Protein AF-A0A1Q7FQ77-F1 (afdb_monomer_lite)

Sequence (206 aa):
MRSALIAKISGAKEIYGMSDAQRGSRLFYARVAKINRHGHAVNRYLKLAECAGATVGELLRCPLPTGDPLPRFDEYPPFILLNPIARVEGESLSNAVIAEFCYALAPTRLVVVGQSRRKIDTPENCVDLTNRTSLLQLIRLIRIARFVASTVAYYQSTPGLIRVGSVPTIPTPGFGKTVNSAASTDSTPRGCEDAAVALGPKMSQP

Radius of gyration: 23.29 Å; chains: 1; bounding box: 76×49×50 Å

Structure (mmCIF, N/CA/C/O backbone):
data_AF-A0A1Q7FQ77-F1
#
_entry.id   AF-A0A1Q7FQ77-F1
#
loop_
_atom_site.group_PDB
_atom_site.id
_atom_site.type_symbol
_atom_site.label_atom_id
_atom_site.label_alt_id
_atom_site.label_comp_id
_atom_site.label_asym_id
_atom_site.label_entity_id
_atom_site.label_seq_id
_atom_site.pdbx_PDB_ins_code
_atom_site.Cartn_x
_atom_site.Cartn_y
_atom_site.Cartn_z
_atom_site.occupancy
_atom_site.B_iso_or_equiv
_atom_site.auth_seq_id
_atom_site.auth_comp_id
_atom_site.auth_asym_id
_atom_site.auth_atom_id
_atom_site.pdbx_PDB_model_num
ATOM 1 N N . MET A 1 1 ? -7.785 14.100 20.561 1.00 61.59 1 MET A N 1
ATOM 2 C CA . MET A 1 1 ? -9.013 14.796 21.011 1.00 61.59 1 MET A CA 1
ATOM 3 C C . MET A 1 1 ? -10.102 14.877 19.941 1.00 61.59 1 MET A C 1
ATOM 5 O O . MET A 1 1 ? -11.215 14.496 20.254 1.00 61.59 1 MET A O 1
ATOM 9 N N . ARG A 1 2 ? -9.811 15.303 18.698 1.00 77.75 2 ARG A N 1
ATOM 10 C CA . ARG A 1 2 ? -10.831 15.468 17.633 1.00 77.75 2 ARG A CA 1
ATOM 11 C C . ARG A 1 2 ? -11.718 14.232 17.410 1.00 77.75 2 ARG A C 1
ATOM 13 O O . ARG A 1 2 ? -12.931 14.354 17.450 1.00 77.75 2 ARG A O 1
ATOM 20 N N . SER A 1 3 ? -11.127 13.047 17.269 1.00 76.88 3 SER A N 1
ATOM 21 C CA . SER A 1 3 ? -11.881 11.795 17.089 1.00 76.88 3 SER A CA 1
ATOM 22 C C . SER A 1 3 ? -12.773 11.441 18.286 1.00 76.88 3 SER A C 1
ATOM 24 O O . SER A 1 3 ? -13.923 11.063 18.105 1.00 76.88 3 SER A O 1
ATOM 26 N N . ALA A 1 4 ? -12.273 11.615 19.513 1.00 75.81 4 ALA A N 1
ATOM 27 C CA . ALA A 1 4 ? -13.040 11.353 20.732 1.00 75.81 4 ALA A CA 1
ATOM 28 C C . ALA A 1 4 ? -14.192 12.355 20.935 1.00 75.81 4 ALA A C 1
ATOM 30 O O . ALA A 1 4 ? -15.250 11.987 21.432 1.00 75.81 4 ALA A O 1
ATOM 31 N N . LEU A 1 5 ? -14.004 13.610 20.512 1.00 80.62 5 LEU A N 1
ATOM 32 C CA . LEU A 1 5 ? -15.054 14.625 20.532 1.00 80.62 5 LEU A CA 1
ATOM 33 C C . LEU A 1 5 ? -16.163 14.304 19.522 1.00 80.62 5 LEU A C 1
ATOM 35 O O . LEU A 1 5 ? -17.331 14.394 19.876 1.00 80.62 5 LEU A O 1
ATOM 39 N N . ILE A 1 6 ? -15.808 13.878 18.305 1.00 85.00 6 ILE A N 1
ATOM 40 C CA . ILE A 1 6 ? -16.785 13.436 17.296 1.00 85.00 6 ILE A CA 1
ATOM 41 C C . ILE A 1 6 ? -17.612 12.264 17.834 1.00 85.00 6 ILE A C 1
ATOM 43 O O . ILE A 1 6 ? -18.832 12.304 17.746 1.00 85.00 6 ILE A O 1
ATOM 47 N N . ALA A 1 7 ? -16.970 11.273 18.462 1.00 82.81 7 ALA A N 1
ATOM 48 C CA . ALA A 1 7 ? -17.671 10.143 19.079 1.00 82.81 7 ALA A CA 1
ATOM 49 C C . ALA A 1 7 ? -18.612 10.567 20.225 1.00 82.81 7 ALA A C 1
ATOM 51 O O . ALA A 1 7 ? -19.669 9.976 20.421 1.00 82.81 7 ALA A O 1
ATOM 52 N N . LYS A 1 8 ? -18.251 11.612 20.981 1.00 82.44 8 LYS A N 1
ATOM 53 C CA . LYS A 1 8 ? -19.123 12.174 22.021 1.00 82.44 8 LYS A CA 1
ATOM 54 C C . LYS A 1 8 ? -20.311 12.931 21.427 1.00 82.44 8 LYS A C 1
ATOM 56 O O . LYS A 1 8 ? -21.425 12.789 21.917 1.00 82.44 8 LYS A O 1
ATOM 61 N N . ILE A 1 9 ? -20.081 13.714 20.374 1.00 88.06 9 ILE A N 1
ATOM 62 C CA . ILE A 1 9 ? -21.133 14.469 19.678 1.00 88.06 9 ILE A CA 1
ATOM 63 C C . ILE A 1 9 ? -22.081 13.526 18.927 1.00 88.06 9 ILE A C 1
ATOM 65 O O . ILE A 1 9 ? -23.267 13.816 18.833 1.00 88.06 9 ILE A O 1
ATOM 69 N N . SER A 1 10 ? -21.605 12.369 18.456 1.00 86.06 10 SER A N 1
ATOM 70 C CA . SER A 1 10 ? -22.447 11.380 17.774 1.00 86.06 10 SER A CA 1
ATOM 71 C C . SER A 1 10 ? -23.446 10.662 18.692 1.00 86.06 10 SER A C 1
ATOM 73 O O . SER A 1 10 ? -24.155 9.780 18.221 1.00 86.06 10 SER A O 1
ATOM 75 N N . GLY A 1 11 ? -23.484 10.974 19.994 1.00 82.56 11 GLY A N 1
ATOM 76 C CA . GLY A 1 11 ? -24.421 10.366 20.943 1.00 82.56 11 GLY A CA 1
ATOM 77 C C . GLY A 1 11 ? -24.145 8.888 21.237 1.00 82.56 11 GLY A C 1
ATOM 78 O O . GLY A 1 11 ? -25.048 8.167 21.656 1.00 82.56 11 GLY A O 1
ATOM 79 N N . ALA A 1 12 ? -22.916 8.411 21.007 1.00 85.69 12 ALA A N 1
ATOM 80 C CA . ALA A 1 12 ? -22.564 7.022 21.279 1.00 85.69 12 ALA A CA 1
ATOM 81 C C . ALA A 1 12 ? -22.715 6.713 22.780 1.00 85.69 12 ALA A C 1
ATOM 83 O O . ALA A 1 12 ? -22.127 7.392 23.622 1.00 85.69 12 ALA A O 1
ATOM 84 N N . LYS A 1 13 ? -23.483 5.664 23.108 1.00 83.69 13 LYS A N 1
ATOM 85 C CA . LYS A 1 13 ? -23.756 5.250 24.496 1.00 83.69 13 LYS A CA 1
ATOM 86 C C . LYS A 1 13 ? -22.483 4.848 25.245 1.00 83.69 13 LYS A C 1
ATOM 88 O O . LYS A 1 13 ? -22.341 5.145 26.426 1.00 83.69 13 LYS A O 1
ATOM 93 N N . GLU A 1 14 ? -21.557 4.192 24.550 1.00 86.56 14 GLU A N 1
ATOM 94 C CA . GLU A 1 14 ? -20.264 3.789 25.092 1.00 86.56 14 GLU A CA 1
ATOM 95 C C . GLU A 1 14 ? -19.152 4.125 24.101 1.00 86.56 14 GLU A C 1
ATOM 97 O O . GLU A 1 14 ? -19.235 3.811 22.914 1.00 86.56 14 GLU A O 1
ATOM 102 N N . ILE A 1 15 ? -18.089 4.756 24.600 1.00 87.19 15 ILE A N 1
ATOM 103 C CA . ILE A 1 15 ? -16.908 5.097 23.807 1.00 87.19 15 ILE A CA 1
ATOM 104 C C . ILE A 1 15 ? -15.724 4.322 24.372 1.00 87.19 15 ILE A C 1
ATOM 106 O O . ILE A 1 15 ? -15.360 4.480 25.538 1.00 87.19 15 ILE A O 1
ATOM 110 N N . TYR A 1 16 ? -15.114 3.501 23.527 1.00 87.25 16 TYR A N 1
ATOM 111 C CA . TYR A 1 16 ? -13.955 2.689 23.867 1.00 87.25 16 TYR A CA 1
ATOM 112 C C . TYR A 1 16 ? -12.682 3.370 23.374 1.00 87.25 16 TYR A C 1
ATOM 114 O O . TYR A 1 16 ? -12.630 3.902 22.263 1.00 87.25 16 TYR A O 1
ATOM 122 N N . GLY A 1 17 ? -11.633 3.341 24.189 1.00 86.19 17 GLY A N 1
ATOM 123 C CA . GLY A 1 17 ? -10.338 3.889 23.808 1.00 86.19 17 GLY A CA 1
ATOM 124 C C . GLY A 1 17 ? -9.169 3.126 24.405 1.00 86.19 17 GLY A C 1
ATOM 125 O O . GLY A 1 17 ? -9.324 2.279 25.279 1.00 86.19 17 GLY A O 1
ATOM 126 N N . MET A 1 18 ? -7.969 3.421 23.917 1.00 87.50 18 MET A N 1
ATOM 127 C CA . MET A 1 18 ? -6.743 2.774 24.379 1.00 87.50 18 MET A CA 1
ATOM 128 C C . MET A 1 18 ? -6.071 3.569 25.501 1.00 87.50 18 MET A C 1
ATOM 130 O O . MET A 1 18 ? -6.171 4.796 25.577 1.00 87.50 18 MET A O 1
ATOM 134 N N . SER A 1 19 ? -5.329 2.881 26.368 1.00 82.12 19 SER A N 1
ATOM 135 C CA . SER A 1 19 ? -4.625 3.513 27.481 1.00 82.12 19 SER A CA 1
ATOM 136 C C . SER A 1 19 ? -3.470 4.417 27.040 1.00 82.12 19 SER A C 1
ATOM 138 O O . SER A 1 19 ? -3.056 5.267 27.818 1.00 82.12 19 SER A O 1
ATOM 140 N N . ASP A 1 20 ? -2.927 4.308 25.833 1.00 79.56 20 ASP A N 1
ATOM 141 C CA . ASP A 1 20 ? -1.888 5.233 25.356 1.00 79.56 20 ASP A CA 1
ATOM 142 C C . ASP A 1 20 ? -2.438 6.526 24.738 1.00 79.56 20 ASP A C 1
ATOM 144 O O . ASP A 1 20 ? -1.653 7.366 24.296 1.00 79.56 20 ASP A O 1
ATOM 148 N N . ALA A 1 21 ? -3.763 6.707 24.741 1.00 74.62 21 ALA A N 1
ATOM 149 C CA . ALA A 1 21 ? -4.396 7.838 24.094 1.00 74.62 21 ALA A CA 1
ATOM 150 C C . ALA A 1 21 ? -3.874 9.174 24.651 1.00 74.62 21 ALA A C 1
ATOM 152 O O . ALA A 1 21 ? -3.951 9.464 25.849 1.00 74.62 21 ALA A O 1
ATOM 153 N N . GLN A 1 22 ? -3.316 9.979 23.749 1.00 66.25 22 GLN A N 1
ATOM 154 C CA . GLN A 1 22 ? -2.662 11.243 24.064 1.00 66.25 22 GLN A CA 1
ATOM 155 C C . GLN A 1 22 ? -3.661 12.412 24.106 1.00 66.25 22 GLN A C 1
ATOM 157 O O . GLN A 1 22 ? -4.747 12.361 23.523 1.00 66.25 22 GLN A O 1
ATOM 162 N N . ARG A 1 23 ? -3.249 13.521 24.738 1.00 63.22 23 ARG A N 1
ATOM 163 C CA . ARG A 1 23 ? -3.982 14.804 24.760 1.00 63.22 23 ARG A CA 1
ATOM 164 C C . ARG A 1 23 ? -5.407 14.698 25.328 1.00 63.22 23 ARG A C 1
ATOM 166 O O . ARG A 1 23 ? -6.373 15.051 24.652 1.00 63.22 23 ARG A O 1
ATOM 173 N N . GLY A 1 24 ? -5.533 14.170 26.548 1.00 64.69 24 GLY A N 1
ATOM 174 C CA . GLY A 1 24 ? -6.765 14.235 27.350 1.00 64.69 24 GLY A CA 1
ATOM 175 C C . GLY A 1 24 ? -7.967 13.444 26.822 1.00 64.69 24 GLY A C 1
ATOM 176 O O . GLY A 1 24 ? -9.024 13.469 27.442 1.00 64.69 24 GLY A O 1
ATOM 177 N N . SER A 1 25 ? -7.838 12.701 25.715 1.00 72.31 25 SER A N 1
ATOM 178 C CA . SER A 1 25 ? -8.978 11.997 25.109 1.00 72.31 25 SER A CA 1
ATOM 179 C C . SER A 1 25 ? -9.535 10.860 25.963 1.00 72.31 25 SER A C 1
ATOM 181 O O . SER A 1 25 ? -10.669 10.449 25.748 1.00 72.31 25 SER A O 1
ATOM 183 N N . ARG A 1 26 ? -8.767 10.411 26.963 1.00 72.12 26 ARG A N 1
ATOM 184 C CA . ARG A 1 26 ? -9.203 9.469 27.999 1.00 72.12 26 ARG A CA 1
ATOM 185 C C . ARG A 1 26 ? -10.450 9.936 28.755 1.00 72.12 26 ARG A C 1
ATOM 187 O O . ARG A 1 26 ? -11.245 9.093 29.138 1.00 72.12 26 ARG A O 1
ATOM 194 N N . LEU A 1 27 ? -10.645 11.248 28.918 1.00 72.62 27 LEU A N 1
ATOM 195 C CA . LEU A 1 27 ? -11.803 11.816 29.626 1.00 72.62 27 LEU A CA 1
ATOM 196 C C . LEU A 1 27 ? -13.134 11.605 28.887 1.00 72.62 27 LEU A C 1
ATOM 198 O O . LEU A 1 27 ? -14.197 11.812 29.462 1.00 72.62 27 LEU A O 1
ATOM 202 N N . PHE A 1 28 ? -13.087 11.215 27.612 1.00 78.31 28 PHE A N 1
ATOM 203 C CA . PHE A 1 28 ? -14.274 10.951 26.802 1.00 78.31 28 PHE A CA 1
ATOM 204 C C . PHE A 1 28 ? -14.586 9.457 26.667 1.00 78.31 28 PHE A C 1
ATOM 206 O O . PHE A 1 28 ? -15.570 9.114 26.021 1.00 78.31 28 PHE A O 1
ATOM 213 N N . TYR A 1 29 ? -13.756 8.568 27.219 1.00 81.81 29 TYR A N 1
ATOM 214 C CA . TYR A 1 29 ? -13.938 7.125 27.081 1.00 81.81 29 TYR A CA 1
ATOM 215 C C . TYR A 1 29 ? -14.713 6.562 28.270 1.00 81.81 29 TYR A C 1
ATOM 217 O O . TYR A 1 29 ? -14.357 6.806 29.418 1.00 81.81 29 TYR A O 1
ATOM 225 N N . ALA A 1 30 ? -15.740 5.766 27.982 1.00 82.81 30 ALA A N 1
ATOM 226 C CA . ALA A 1 30 ? -16.468 4.991 28.980 1.00 82.81 30 ALA A CA 1
ATOM 227 C C . ALA A 1 30 ? -15.639 3.787 29.455 1.00 82.81 30 ALA A C 1
ATOM 229 O O . ALA A 1 30 ? -15.643 3.446 30.636 1.00 82.81 30 ALA A O 1
ATOM 230 N N . ARG A 1 31 ? -14.889 3.159 28.539 1.00 85.00 31 ARG A N 1
ATOM 231 C CA . ARG A 1 31 ? -13.981 2.045 28.839 1.00 85.00 31 ARG A CA 1
ATOM 232 C C . ARG A 1 31 ? -12.627 2.243 28.177 1.00 85.00 31 ARG A C 1
ATOM 234 O O . ARG A 1 31 ? -12.521 2.750 27.059 1.00 85.00 31 ARG A O 1
ATOM 241 N N . VAL A 1 32 ? -11.580 1.826 28.885 1.00 87.00 32 VAL A N 1
ATOM 242 C CA . VAL A 1 32 ? -10.191 1.992 28.451 1.00 87.00 32 VAL A CA 1
ATOM 243 C C . VAL A 1 32 ? -9.493 0.638 28.408 1.00 87.00 32 VAL A C 1
ATOM 245 O O . VAL A 1 32 ? -9.278 0.011 29.444 1.00 87.00 32 VAL A O 1
ATOM 248 N N . ALA A 1 33 ? -9.081 0.218 27.215 1.00 87.44 33 ALA A N 1
ATOM 249 C CA . ALA A 1 33 ? -8.267 -0.973 27.027 1.00 87.44 33 ALA A CA 1
ATOM 250 C C . ALA A 1 33 ? -6.822 -0.704 27.468 1.00 87.44 33 ALA A C 1
ATOM 252 O O . ALA A 1 33 ? -6.174 0.231 26.983 1.00 87.44 33 ALA A O 1
ATOM 253 N N . LYS A 1 34 ? -6.299 -1.532 28.379 1.00 86.56 34 LYS A N 1
ATOM 254 C CA . LYS A 1 34 ? -4.886 -1.490 28.774 1.00 86.56 34 LYS A CA 1
ATOM 255 C C . LYS A 1 34 ? -4.036 -2.099 27.662 1.00 86.56 34 LYS A C 1
ATOM 257 O O . LYS A 1 34 ? -4.178 -3.274 27.344 1.00 86.56 34 LYS A O 1
ATOM 262 N N . ILE A 1 35 ? -3.144 -1.298 27.091 1.00 86.50 35 ILE A N 1
ATOM 263 C CA . ILE A 1 35 ? -2.268 -1.711 25.991 1.00 86.50 35 ILE A CA 1
ATOM 264 C C . ILE A 1 35 ? -0.791 -1.525 26.341 1.00 86.50 35 ILE A C 1
ATOM 266 O O . ILE A 1 35 ? -0.406 -0.574 27.025 1.00 86.50 35 ILE A O 1
ATOM 270 N N . ASN A 1 36 ? 0.049 -2.419 25.818 1.00 83.62 36 ASN A N 1
ATOM 271 C CA . ASN A 1 36 ? 1.498 -2.256 25.838 1.00 83.62 36 ASN A CA 1
ATOM 272 C C . ASN A 1 36 ? 1.917 -1.317 24.695 1.00 83.62 36 ASN A C 1
ATOM 274 O O . ASN A 1 36 ? 1.714 -1.644 23.526 1.00 83.62 36 ASN A O 1
ATOM 278 N N . ARG A 1 37 ? 2.514 -0.164 25.023 1.00 78.12 37 ARG A N 1
ATOM 279 C CA . ARG A 1 37 ? 2.965 0.840 24.039 1.00 78.12 37 ARG A CA 1
ATOM 280 C C . ARG A 1 37 ? 4.042 0.319 23.086 1.00 78.12 37 ARG A C 1
ATOM 282 O O . ARG A 1 37 ? 4.094 0.776 21.952 1.00 78.12 37 ARG A O 1
ATOM 289 N N . HIS A 1 38 ? 4.851 -0.637 23.535 1.00 82.25 38 HIS A N 1
ATOM 290 C CA . HIS A 1 38 ? 5.912 -1.262 22.741 1.00 82.25 38 HIS A CA 1
ATOM 291 C C . HIS A 1 38 ? 5.430 -2.523 22.006 1.00 82.25 38 HIS A C 1
ATOM 293 O O . HIS A 1 38 ? 6.210 -3.190 21.337 1.00 82.25 38 HIS A O 1
ATOM 299 N N . GLY A 1 39 ? 4.149 -2.883 22.144 1.00 79.69 39 GLY A N 1
ATOM 300 C CA . GLY A 1 39 ? 3.567 -4.036 21.467 1.00 79.69 39 GLY A CA 1
ATOM 301 C C . GLY A 1 39 ? 3.227 -3.752 20.002 1.00 79.69 39 GLY A C 1
ATOM 302 O O . GLY A 1 39 ? 2.947 -2.615 19.616 1.00 79.69 39 GLY A O 1
ATOM 303 N N . HIS A 1 40 ? 3.179 -4.815 19.195 1.00 82.25 40 HIS A N 1
ATOM 304 C CA . HIS A 1 40 ? 2.766 -4.741 17.794 1.00 82.25 40 HIS A CA 1
ATOM 305 C C . HIS A 1 40 ? 1.396 -4.056 17.651 1.00 82.25 40 HIS A C 1
ATOM 307 O O . HIS A 1 40 ? 0.473 -4.321 18.426 1.00 82.25 40 HIS A O 1
ATOM 313 N N . ALA A 1 41 ? 1.240 -3.189 16.644 1.00 85.44 41 ALA A N 1
ATOM 314 C CA . ALA A 1 41 ? 0.028 -2.387 16.468 1.00 85.44 41 ALA A CA 1
ATOM 315 C C . ALA A 1 41 ? -1.247 -3.244 16.398 1.00 85.44 41 ALA A C 1
ATOM 317 O O . ALA A 1 41 ? -2.226 -2.917 17.063 1.00 85.44 41 ALA A O 1
ATOM 318 N N . VAL A 1 42 ? -1.199 -4.372 15.679 1.00 86.38 42 VAL A N 1
ATOM 319 C CA . VAL A 1 42 ? -2.310 -5.341 15.596 1.00 86.38 42 VAL A CA 1
ATOM 320 C C . VAL A 1 42 ? -2.751 -5.796 16.988 1.00 86.38 42 VAL A C 1
ATOM 322 O O . VAL A 1 42 ? -3.924 -5.672 17.320 1.00 86.38 42 VAL A O 1
ATOM 325 N N . ASN A 1 43 ? -1.820 -6.203 17.853 1.00 86.19 43 ASN A N 1
ATOM 326 C CA . ASN A 1 43 ? -2.145 -6.690 19.197 1.00 86.19 43 ASN A CA 1
ATOM 327 C C . ASN A 1 43 ? -2.806 -5.608 20.064 1.00 86.19 43 ASN A C 1
ATOM 329 O O . ASN A 1 43 ? -3.682 -5.911 20.871 1.00 86.19 43 ASN A O 1
ATOM 333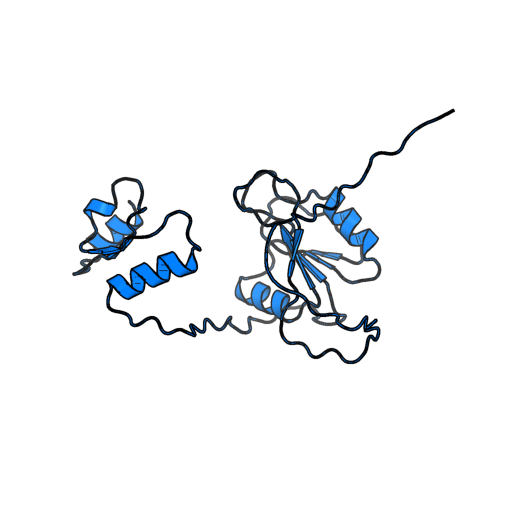 N N . ARG A 1 44 ? -2.432 -4.334 19.882 1.00 87.94 44 ARG A N 1
ATOM 334 C CA . ARG A 1 44 ? -3.073 -3.214 20.591 1.00 87.94 44 ARG A CA 1
ATOM 335 C C . ARG A 1 44 ? -4.533 -3.034 20.169 1.00 87.94 44 ARG A C 1
ATOM 337 O O . ARG A 1 44 ? -5.383 -2.821 21.030 1.00 87.94 44 ARG A O 1
ATOM 344 N N . TYR A 1 45 ? -4.831 -3.168 18.876 1.00 88.00 45 TYR A N 1
ATOM 345 C CA . TYR A 1 45 ? -6.209 -3.125 18.378 1.00 88.00 45 TYR A CA 1
ATOM 346 C C . TYR A 1 45 ? -7.026 -4.345 18.812 1.00 88.00 45 TYR A C 1
ATOM 348 O O . TYR A 1 45 ? -8.190 -4.190 19.170 1.00 88.00 45 TYR A O 1
ATOM 356 N N . LEU A 1 46 ? -6.418 -5.533 18.874 1.00 89.06 46 LEU A N 1
ATOM 357 C CA . LEU A 1 46 ? -7.089 -6.729 19.391 1.00 89.06 46 LEU A CA 1
ATOM 358 C C . LEU A 1 46 ? -7.470 -6.581 20.863 1.00 89.06 46 LEU A C 1
ATOM 360 O O . LEU A 1 46 ? -8.604 -6.866 21.226 1.00 89.06 46 LEU A O 1
ATOM 364 N N . LYS A 1 47 ? -6.588 -6.014 21.693 1.00 88.75 47 LYS A N 1
ATOM 365 C CA . LYS A 1 47 ? -6.906 -5.700 23.097 1.00 88.75 47 LYS A CA 1
ATOM 366 C C . LYS A 1 47 ? -8.058 -4.704 23.243 1.00 88.75 47 LYS A C 1
ATOM 368 O O . LYS A 1 47 ? -8.818 -4.779 24.206 1.00 88.75 47 LYS A O 1
ATOM 373 N N . LEU A 1 48 ? -8.200 -3.770 22.302 1.00 89.12 48 LEU A N 1
ATOM 374 C CA . LEU A 1 48 ? -9.349 -2.866 22.269 1.00 89.12 48 LEU A CA 1
ATOM 375 C C . LEU A 1 48 ? -10.644 -3.612 21.916 1.00 89.12 48 LEU A C 1
ATOM 377 O O . LEU A 1 48 ? -11.664 -3.365 22.555 1.00 89.12 48 LEU A O 1
ATOM 381 N N . ALA A 1 49 ? -10.595 -4.539 20.957 1.00 89.44 49 ALA A N 1
ATOM 382 C CA . ALA A 1 49 ? -11.736 -5.376 20.589 1.00 89.44 49 ALA A CA 1
ATOM 383 C C . ALA A 1 49 ? -12.166 -6.303 21.741 1.00 89.44 49 ALA A C 1
ATOM 385 O O . ALA A 1 49 ? -13.350 -6.361 22.064 1.00 89.44 49 ALA A O 1
ATOM 386 N N . GLU A 1 50 ? -11.215 -6.949 22.425 1.00 89.81 50 GLU A N 1
ATOM 387 C CA . GLU A 1 50 ? -11.478 -7.745 23.636 1.00 89.81 50 GLU A CA 1
ATOM 388 C C . GLU A 1 50 ? -12.150 -6.905 24.730 1.00 89.81 50 GLU A C 1
ATOM 390 O O . GLU A 1 50 ? -13.099 -7.347 25.372 1.00 89.81 50 GLU A O 1
ATOM 395 N N . CYS A 1 51 ? -11.702 -5.658 24.924 1.00 88.00 51 CYS A N 1
ATOM 396 C CA . CYS A 1 51 ? -12.301 -4.742 25.897 1.00 88.00 51 CYS A CA 1
ATOM 397 C C . CYS A 1 51 ? -13.768 -4.412 25.573 1.00 88.00 51 CYS A C 1
ATOM 399 O O . CYS A 1 51 ? -14.561 -4.208 26.495 1.00 88.00 51 CYS A O 1
ATOM 401 N N . ALA A 1 52 ? -14.124 -4.398 24.286 1.00 87.75 52 ALA A N 1
ATOM 402 C CA . ALA A 1 52 ? -15.493 -4.252 23.797 1.00 87.75 52 ALA A CA 1
ATOM 403 C C . ALA A 1 52 ? -16.301 -5.567 23.811 1.00 87.75 52 ALA A C 1
ATOM 405 O O . ALA A 1 52 ? -17.451 -5.576 23.381 1.00 87.75 52 ALA A O 1
ATOM 406 N N . GLY A 1 53 ? -15.728 -6.667 24.316 1.00 89.62 53 GLY A N 1
ATOM 407 C CA . GLY A 1 53 ? -16.393 -7.965 24.452 1.00 89.62 53 GLY A CA 1
ATOM 408 C C . GLY A 1 53 ? -16.207 -8.916 23.266 1.00 89.62 53 GLY A C 1
ATOM 409 O O . GLY A 1 53 ? -16.855 -9.959 23.233 1.00 89.62 53 GLY A O 1
ATOM 410 N N . ALA A 1 54 ? -15.344 -8.593 22.296 1.00 87.31 54 ALA A N 1
ATOM 411 C CA . ALA A 1 54 ? -15.066 -9.495 21.181 1.00 87.31 54 ALA A CA 1
ATOM 412 C C . ALA A 1 54 ? -14.198 -10.686 21.618 1.00 87.31 54 ALA A C 1
ATOM 414 O O . ALA A 1 54 ? -13.223 -10.528 22.355 1.00 87.31 54 ALA A O 1
ATOM 415 N N . THR A 1 55 ? -14.506 -11.875 21.103 1.00 85.44 55 THR A N 1
ATOM 416 C CA . THR A 1 55 ? -13.657 -13.060 21.238 1.00 85.44 55 THR A CA 1
ATOM 417 C C . THR A 1 55 ? -12.593 -13.058 20.144 1.00 85.44 55 THR A C 1
ATOM 419 O O . THR A 1 55 ? -12.883 -13.174 18.954 1.00 85.44 55 THR A O 1
ATOM 422 N N . VAL A 1 56 ? -11.332 -12.903 20.542 1.00 80.75 56 VAL A N 1
ATOM 423 C CA . VAL A 1 56 ? -10.196 -12.958 19.618 1.00 80.75 56 VAL A CA 1
ATOM 424 C C . VAL A 1 56 ? -9.704 -14.401 19.545 1.00 80.75 56 VAL A C 1
ATOM 426 O O . VAL A 1 56 ? -9.129 -14.912 20.500 1.00 80.75 56 VAL A O 1
ATOM 429 N N . GLY A 1 57 ? -9.975 -15.073 18.424 1.00 77.50 57 GLY A N 1
ATOM 430 C CA . GLY A 1 57 ? -9.473 -16.424 18.163 1.00 77.50 57 GLY A CA 1
ATOM 431 C C . GLY A 1 57 ? -7.980 -16.447 17.818 1.00 77.50 57 GLY A C 1
ATOM 432 O O . GLY A 1 57 ? -7.397 -15.424 17.463 1.00 77.50 57 GLY A O 1
ATOM 433 N N . GLU A 1 58 ? -7.372 -17.635 17.865 1.00 73.50 58 GLU A N 1
ATOM 434 C CA . GLU A 1 58 ? -5.940 -17.830 17.575 1.00 73.50 58 GLU A CA 1
ATOM 435 C C . GLU A 1 58 ? -5.569 -17.547 16.108 1.00 73.50 58 GLU A C 1
ATOM 437 O O . GLU A 1 58 ? -4.439 -17.157 15.816 1.00 73.50 58 GLU A O 1
ATOM 442 N N . LEU A 1 59 ? -6.523 -17.689 15.177 1.00 73.81 59 LEU A N 1
ATOM 443 C CA . LEU A 1 59 ? -6.311 -17.470 13.746 1.00 73.81 59 LEU A CA 1
ATOM 444 C C . LEU A 1 59 ? -7.189 -16.334 13.212 1.00 73.81 59 LEU A C 1
ATOM 446 O O . LEU A 1 59 ? -8.247 -16.550 12.618 1.00 73.81 59 LEU A O 1
ATOM 450 N N . LEU A 1 60 ? -6.726 -15.100 13.383 1.00 74.69 60 LEU A N 1
ATOM 451 C CA . LEU A 1 60 ? -7.342 -13.948 12.735 1.00 74.69 60 LEU A CA 1
ATOM 452 C C . LEU A 1 60 ? -6.989 -13.924 11.251 1.00 74.69 60 LEU A C 1
ATOM 454 O O . LEU A 1 60 ? -5.823 -13.817 10.871 1.00 74.69 60 LEU A O 1
ATOM 458 N N . ARG A 1 61 ? -8.014 -13.982 10.400 1.00 78.06 61 ARG A N 1
ATOM 459 C CA . ARG A 1 61 ? -7.858 -13.792 8.959 1.00 78.06 61 ARG A CA 1
ATOM 460 C C . ARG A 1 61 ? -8.283 -12.380 8.585 1.00 78.06 61 ARG A C 1
ATOM 462 O O . ARG A 1 61 ? -9.449 -12.026 8.714 1.00 78.06 61 ARG A O 1
ATOM 469 N N . CYS A 1 62 ? -7.338 -11.610 8.062 1.00 75.50 62 CYS A N 1
ATOM 470 C CA . CYS A 1 62 ? -7.595 -10.324 7.423 1.00 75.50 62 CYS A CA 1
ATOM 471 C C . CYS A 1 62 ? -7.294 -10.473 5.927 1.00 75.50 62 CYS A C 1
ATOM 473 O O . CYS A 1 62 ? -6.165 -10.194 5.514 1.00 75.50 62 CYS A O 1
ATOM 475 N N . PRO A 1 63 ? -8.239 -10.986 5.114 1.00 80.62 63 PRO A N 1
ATOM 476 C CA . PRO A 1 63 ? -8.000 -11.141 3.689 1.00 80.62 63 PRO A CA 1
ATOM 477 C C . PRO A 1 63 ? -7.785 -9.763 3.061 1.00 80.62 63 PRO A C 1
ATOM 479 O O . PRO A 1 63 ? -8.629 -8.874 3.174 1.00 80.62 63 PRO A O 1
ATOM 482 N N . LEU A 1 64 ? -6.644 -9.581 2.398 1.00 79.44 64 LEU A N 1
ATOM 483 C CA . LEU A 1 64 ? -6.438 -8.412 1.554 1.00 79.44 64 LEU A CA 1
ATOM 484 C C . LEU A 1 64 ? -7.339 -8.537 0.318 1.00 79.44 64 LEU A C 1
ATOM 486 O O . LEU A 1 64 ? -7.406 -9.630 -0.260 1.00 79.44 64 LEU A O 1
ATOM 490 N N . PRO A 1 65 ? -8.007 -7.451 -0.112 1.00 88.62 65 PRO A N 1
ATOM 491 C CA . PRO A 1 65 ? -8.811 -7.482 -1.325 1.00 88.62 65 PRO A CA 1
ATOM 492 C C . PRO A 1 65 ? -7.937 -7.838 -2.536 1.00 88.62 65 PRO A C 1
ATOM 494 O O . PRO A 1 65 ? -6.717 -7.664 -2.522 1.00 88.62 65 PRO A O 1
ATOM 497 N N . THR A 1 66 ? -8.556 -8.339 -3.605 1.00 89.00 66 THR A N 1
ATOM 498 C CA . THR A 1 66 ? -7.838 -8.665 -4.849 1.00 89.00 66 THR A CA 1
ATOM 499 C C . THR A 1 66 ? -7.225 -7.415 -5.498 1.00 89.00 66 THR A C 1
ATOM 501 O O . THR A 1 66 ? -6.172 -7.511 -6.127 1.00 89.00 66 THR A O 1
ATOM 504 N N . GLY A 1 67 ? -7.845 -6.247 -5.293 1.00 91.56 67 GLY A N 1
ATOM 505 C CA . GLY A 1 67 ? -7.475 -4.987 -5.934 1.00 91.56 67 GLY A CA 1
ATOM 506 C C . GLY A 1 67 ? -8.076 -4.832 -7.333 1.00 91.56 67 GLY A C 1
ATOM 507 O O . GLY A 1 67 ? -8.609 -5.791 -7.893 1.00 91.56 67 GLY A O 1
ATOM 508 N N . ASP A 1 68 ? -7.965 -3.625 -7.884 1.00 93.06 68 ASP A N 1
ATOM 509 C CA . ASP A 1 68 ? -8.524 -3.261 -9.190 1.00 93.06 68 ASP A CA 1
ATOM 510 C C . ASP A 1 68 ? -7.434 -3.252 -10.269 1.00 93.06 68 ASP A C 1
ATOM 512 O O . ASP A 1 68 ? -6.303 -2.840 -9.986 1.00 93.06 68 ASP A O 1
ATOM 516 N N . PRO A 1 69 ? -7.741 -3.650 -11.516 1.00 90.88 69 PRO A N 1
ATOM 517 C CA . PRO A 1 69 ? -6.801 -3.513 -12.619 1.00 90.88 69 PRO A CA 1
ATOM 518 C C . PRO A 1 69 ? -6.490 -2.035 -12.889 1.00 90.88 69 PRO A C 1
ATOM 520 O O . PRO A 1 69 ? -7.344 -1.152 -12.753 1.00 90.88 69 PRO A O 1
ATOM 523 N N . LEU A 1 70 ? -5.250 -1.761 -13.294 1.00 91.75 70 LEU A N 1
ATOM 524 C CA . LEU A 1 70 ? -4.831 -0.419 -13.673 1.00 91.75 70 LEU A CA 1
ATOM 525 C C . LEU A 1 70 ? -5.100 -0.199 -15.174 1.00 91.75 70 LEU A C 1
ATOM 527 O O . LEU A 1 70 ? -4.573 -0.950 -15.998 1.00 91.75 70 LEU A O 1
ATOM 531 N N . PRO A 1 71 ? -5.894 0.815 -15.570 1.00 86.75 71 PRO A N 1
ATOM 532 C CA . PRO A 1 71 ? -6.155 1.078 -16.979 1.00 86.75 71 PRO A CA 1
ATOM 533 C C . PRO A 1 71 ? -4.858 1.379 -17.737 1.00 86.75 71 PRO A C 1
ATOM 535 O O . PRO A 1 71 ? -4.041 2.171 -17.270 1.00 86.75 71 PRO A O 1
ATOM 538 N N . ARG A 1 72 ? -4.708 0.809 -18.940 1.00 86.06 72 ARG A N 1
ATOM 539 C CA . ARG A 1 72 ? -3.566 1.054 -19.849 1.00 86.06 72 ARG A CA 1
ATOM 540 C C . ARG A 1 72 ? -2.197 0.655 -19.280 1.00 86.06 72 ARG A C 1
ATOM 542 O O . ARG A 1 72 ? -1.176 1.165 -19.733 1.00 86.06 72 ARG A O 1
ATOM 549 N N . PHE A 1 73 ? -2.171 -0.250 -18.310 1.00 90.69 73 PHE A N 1
ATOM 550 C CA . PHE A 1 73 ? -0.949 -0.866 -17.818 1.00 90.69 73 PHE A CA 1
ATOM 551 C C . PHE A 1 73 ? -0.979 -2.354 -18.151 1.00 90.69 73 PHE A C 1
ATOM 553 O O . PHE A 1 73 ? -1.921 -3.049 -17.778 1.00 90.69 73 PHE A O 1
ATOM 560 N N . ASP A 1 74 ? 0.045 -2.830 -18.852 1.00 89.44 74 ASP A N 1
ATOM 561 C CA . ASP A 1 74 ? 0.199 -4.257 -19.114 1.00 89.44 74 ASP A CA 1
ATOM 562 C C . ASP A 1 74 ? 0.812 -4.946 -17.888 1.00 89.44 74 ASP A C 1
ATOM 564 O O . ASP A 1 74 ? 1.857 -4.511 -17.391 1.00 89.44 74 ASP A O 1
ATOM 568 N N . GLU A 1 75 ? 0.155 -5.996 -17.391 1.00 88.00 75 GLU A N 1
ATOM 569 C CA . GLU A 1 75 ? 0.636 -6.822 -16.276 1.00 88.00 75 GLU A CA 1
ATOM 570 C C . GLU A 1 75 ? 1.814 -7.722 -16.706 1.00 88.00 75 GLU A C 1
ATOM 572 O O . GLU A 1 75 ? 2.594 -8.160 -15.858 1.00 88.00 75 GLU A O 1
ATOM 577 N N . TYR A 1 76 ? 1.980 -7.950 -18.015 1.00 87.06 76 TYR A N 1
ATOM 578 C CA . TYR A 1 76 ? 3.114 -8.642 -18.624 1.00 87.06 76 TYR A CA 1
ATOM 579 C C . TYR A 1 76 ? 3.975 -7.645 -19.436 1.00 87.06 76 TYR A C 1
ATOM 581 O O . TYR A 1 76 ? 3.455 -6.642 -19.912 1.00 87.06 76 TYR A O 1
ATOM 589 N N . PRO A 1 77 ? 5.304 -7.823 -19.579 1.00 89.44 77 PRO A N 1
ATOM 590 C CA . PRO A 1 77 ? 6.165 -8.795 -18.904 1.00 89.44 77 PRO A CA 1
ATOM 591 C C . PRO A 1 77 ? 6.212 -8.582 -17.380 1.00 89.44 77 PRO A C 1
ATOM 593 O O . PRO A 1 77 ? 5.890 -7.483 -16.910 1.00 89.44 77 PRO A O 1
ATOM 596 N N . PRO A 1 78 ? 6.624 -9.608 -16.603 1.00 91.94 78 PRO A N 1
ATOM 597 C CA . PRO A 1 78 ? 6.702 -9.518 -15.152 1.00 91.94 78 PRO A CA 1
ATOM 598 C C . PRO A 1 78 ? 7.620 -8.378 -14.719 1.00 91.94 78 PRO A C 1
ATOM 600 O O . PRO A 1 78 ? 8.635 -8.103 -15.359 1.00 91.94 78 PRO A O 1
ATOM 603 N N . PHE A 1 79 ? 7.276 -7.742 -13.606 1.00 94.50 79 PHE A N 1
ATOM 604 C CA . PHE A 1 79 ? 7.962 -6.543 -13.149 1.00 94.50 79 PHE A CA 1
ATOM 605 C C . PHE A 1 79 ? 8.265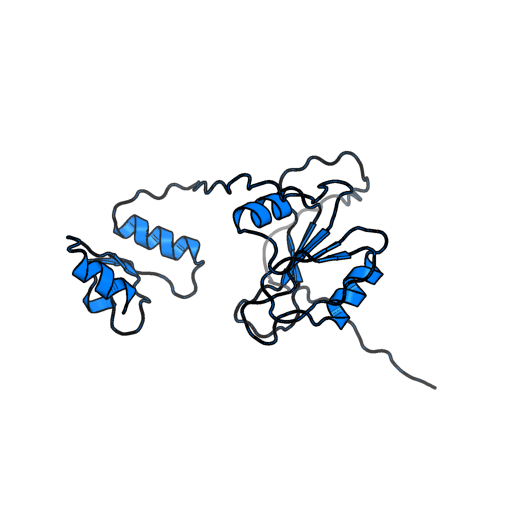 -6.574 -11.652 1.00 94.50 79 PHE A C 1
ATOM 607 O O . PHE A 1 79 ? 7.681 -7.344 -10.878 1.00 94.50 79 PHE A O 1
ATOM 614 N N . ILE A 1 80 ? 9.190 -5.699 -11.264 1.00 94.56 80 ILE A N 1
ATOM 615 C CA . ILE A 1 80 ? 9.533 -5.396 -9.877 1.00 94.56 80 ILE A CA 1
ATOM 616 C C . ILE A 1 80 ? 8.839 -4.091 -9.491 1.00 94.56 80 ILE A C 1
ATOM 618 O O . ILE A 1 80 ? 8.980 -3.081 -10.179 1.00 94.56 80 ILE A O 1
ATOM 622 N N . LEU A 1 81 ? 8.084 -4.108 -8.395 1.00 94.31 81 LEU A N 1
ATOM 623 C CA . LEU A 1 81 ? 7.408 -2.927 -7.868 1.00 94.31 81 LEU A CA 1
ATOM 624 C C . LEU A 1 81 ? 8.314 -2.220 -6.856 1.00 94.31 81 LEU A C 1
ATOM 626 O O . LEU A 1 81 ? 8.739 -2.826 -5.873 1.00 94.31 81 LEU A O 1
ATOM 630 N N . LEU A 1 82 ? 8.572 -0.934 -7.071 1.00 93.38 82 LEU A N 1
ATOM 631 C CA . LEU A 1 82 ? 9.352 -0.084 -6.181 1.00 93.38 82 LEU A CA 1
ATOM 632 C C . LEU A 1 82 ? 8.460 1.013 -5.596 1.00 93.38 82 LEU A C 1
ATOM 634 O O . LEU A 1 82 ? 7.891 1.820 -6.328 1.00 93.38 82 LEU A O 1
ATOM 638 N N . ASN A 1 83 ? 8.382 1.081 -4.269 1.00 92.31 83 ASN A N 1
ATOM 639 C CA . ASN A 1 83 ? 7.867 2.248 -3.559 1.00 92.31 83 ASN A CA 1
ATOM 640 C C . ASN A 1 83 ? 9.038 2.977 -2.873 1.00 92.31 83 ASN A C 1
ATOM 642 O O . ASN A 1 83 ? 9.417 2.602 -1.759 1.00 92.31 83 ASN A O 1
ATOM 646 N N . PRO A 1 84 ? 9.635 3.994 -3.521 1.00 88.88 84 PRO A N 1
ATOM 647 C CA . PRO A 1 84 ? 10.796 4.693 -2.984 1.00 88.88 84 PRO A CA 1
ATOM 648 C C . PRO A 1 84 ? 10.421 5.752 -1.941 1.00 88.88 84 PRO A C 1
ATOM 650 O O . PRO A 1 84 ? 11.309 6.361 -1.344 1.00 88.88 84 PRO A O 1
ATOM 653 N N . ILE A 1 85 ? 9.127 6.017 -1.745 1.00 86.12 85 ILE A N 1
ATOM 654 C CA . ILE A 1 85 ? 8.649 7.161 -0.978 1.00 86.12 85 ILE A CA 1
ATOM 655 C C . ILE A 1 85 ? 8.299 6.729 0.443 1.00 86.12 85 ILE A C 1
ATOM 657 O O . ILE A 1 85 ? 7.387 5.934 0.676 1.00 86.12 85 ILE A O 1
ATOM 661 N N . ALA A 1 86 ? 8.999 7.331 1.397 1.00 83.56 86 ALA A N 1
ATOM 662 C CA . ALA A 1 86 ? 8.715 7.207 2.815 1.00 83.56 86 ALA A CA 1
ATOM 663 C C . ALA A 1 86 ? 7.777 8.325 3.285 1.00 83.56 86 ALA A C 1
ATOM 665 O O . ALA A 1 86 ? 7.740 9.424 2.733 1.00 83.56 86 ALA A O 1
ATOM 666 N N . ARG A 1 87 ? 7.036 8.060 4.367 1.00 78.50 87 ARG A N 1
ATOM 667 C CA . ARG A 1 87 ? 6.205 9.081 5.024 1.00 78.50 87 ARG A CA 1
ATOM 668 C C . ARG A 1 87 ? 7.048 10.154 5.719 1.00 78.50 87 ARG A C 1
ATOM 670 O O . ARG A 1 87 ? 6.591 11.285 5.858 1.00 78.50 87 ARG A O 1
ATOM 677 N N . VAL A 1 88 ? 8.222 9.770 6.215 1.00 76.25 88 VAL A N 1
ATOM 678 C CA . VAL A 1 88 ? 9.142 10.658 6.924 1.00 76.25 88 VAL A CA 1
ATOM 679 C C . VAL A 1 88 ? 10.025 11.362 5.901 1.00 76.25 88 VAL A C 1
ATOM 681 O O . VAL A 1 88 ? 10.574 10.744 4.985 1.00 76.25 88 VAL A O 1
ATOM 684 N N . GLU A 1 89 ? 10.136 12.677 6.049 1.00 72.00 89 GLU A N 1
ATOM 685 C CA . GLU A 1 89 ? 11.031 13.478 5.226 1.00 72.00 89 GLU A CA 1
ATOM 686 C C . GLU A 1 89 ? 12.482 13.026 5.435 1.00 72.00 89 GLU A C 1
ATOM 688 O O . GLU A 1 89 ? 12.920 12.816 6.561 1.00 72.00 89 GLU A O 1
ATOM 693 N N . GLY A 1 90 ? 13.219 12.842 4.339 1.00 75.12 90 GLY A N 1
ATOM 694 C CA . GLY A 1 90 ? 14.604 12.360 4.373 1.00 75.12 90 GLY A CA 1
ATOM 695 C C . GLY A 1 90 ? 14.779 10.837 4.325 1.00 75.12 90 GLY A C 1
ATOM 696 O O . GLY A 1 90 ? 15.889 10.385 4.076 1.00 75.12 90 GLY A O 1
ATOM 697 N N . GLU A 1 91 ? 13.714 10.040 4.466 1.00 79.88 91 GLU A N 1
ATOM 698 C CA . GLU A 1 91 ? 13.785 8.565 4.365 1.00 79.88 91 GLU A CA 1
ATOM 699 C C . GLU A 1 91 ? 13.365 8.021 2.987 1.00 79.88 91 GLU A C 1
ATOM 701 O O . GLU A 1 91 ? 13.365 6.813 2.744 1.00 79.88 91 GLU A O 1
ATOM 706 N N . SER A 1 92 ? 12.980 8.910 2.070 1.00 85.25 92 SER A N 1
ATOM 707 C CA . SER A 1 92 ? 12.685 8.536 0.684 1.00 85.25 92 SER A CA 1
ATOM 708 C C . SER A 1 92 ? 13.978 8.350 -0.110 1.00 85.25 92 SER A C 1
ATOM 710 O O . SER A 1 92 ? 14.937 9.097 0.092 1.00 85.25 92 SER A O 1
ATOM 712 N N . LEU A 1 93 ? 13.993 7.405 -1.052 1.00 86.19 93 LEU A N 1
ATOM 713 C CA . LEU A 1 93 ? 15.135 7.233 -1.953 1.00 86.19 93 LEU A CA 1
ATOM 714 C C . LEU A 1 93 ? 15.291 8.462 -2.858 1.00 86.19 93 LEU A C 1
ATOM 716 O O . LEU A 1 93 ? 14.308 9.052 -3.311 1.00 86.19 93 LEU A O 1
ATOM 720 N N . SER A 1 94 ? 16.538 8.849 -3.125 1.00 86.88 94 SER A N 1
ATOM 721 C CA . SER A 1 94 ? 16.846 9.917 -4.077 1.00 86.88 94 SER A CA 1
ATOM 722 C C . SER A 1 94 ? 16.680 9.432 -5.522 1.00 86.88 94 SER A C 1
ATOM 724 O O . SER A 1 94 ? 16.793 8.237 -5.795 1.00 86.88 94 SER A O 1
ATOM 726 N N . ASN A 1 95 ? 16.478 10.358 -6.468 1.00 88.62 95 ASN A N 1
ATOM 727 C CA . ASN A 1 95 ? 16.394 10.017 -7.896 1.00 88.62 95 ASN A CA 1
ATOM 728 C C . ASN A 1 95 ? 17.653 9.284 -8.388 1.00 88.62 95 ASN A C 1
ATOM 730 O O . ASN A 1 95 ? 17.536 8.363 -9.185 1.00 88.62 95 ASN A O 1
ATOM 734 N N . ALA A 1 96 ? 18.835 9.634 -7.866 1.00 87.94 96 ALA A N 1
ATOM 735 C CA . ALA A 1 96 ? 20.081 8.939 -8.186 1.00 87.94 96 ALA A CA 1
ATOM 736 C C . ALA A 1 96 ? 20.031 7.462 -7.764 1.00 87.94 96 ALA A C 1
ATOM 738 O O . ALA A 1 96 ? 20.333 6.587 -8.563 1.00 87.94 96 ALA A O 1
ATOM 739 N N . VAL A 1 97 ? 19.569 7.167 -6.544 1.00 88.88 97 VAL A N 1
ATOM 740 C CA . VAL A 1 97 ? 19.444 5.781 -6.063 1.00 88.88 97 VAL A CA 1
ATOM 741 C C . VAL A 1 97 ? 18.386 5.011 -6.852 1.00 88.88 97 VAL A C 1
ATOM 743 O O . VAL A 1 97 ? 18.588 3.842 -7.165 1.00 88.88 97 VAL A O 1
ATOM 746 N N . ILE A 1 98 ? 17.270 5.655 -7.201 1.00 89.19 98 ILE A N 1
ATOM 747 C CA . ILE A 1 98 ? 16.238 5.036 -8.043 1.00 89.19 98 ILE A CA 1
ATOM 748 C C . ILE A 1 98 ? 16.811 4.701 -9.427 1.00 89.19 98 ILE A C 1
ATOM 750 O O . ILE A 1 98 ? 16.580 3.599 -9.920 1.00 89.19 98 ILE A O 1
ATOM 754 N N . ALA A 1 99 ? 17.580 5.608 -10.035 1.00 89.88 99 ALA A N 1
ATOM 755 C CA . ALA A 1 99 ? 18.219 5.384 -11.329 1.00 89.88 99 ALA A CA 1
ATOM 756 C C . ALA A 1 99 ? 19.231 4.229 -11.273 1.00 89.88 99 ALA A C 1
ATOM 758 O O . ALA A 1 99 ? 19.134 3.310 -12.082 1.00 89.88 99 ALA A O 1
ATOM 759 N N . GLU A 1 100 ? 20.120 4.209 -10.275 1.00 89.19 100 GLU A N 1
ATOM 760 C CA . GLU A 1 100 ? 21.061 3.101 -10.046 1.00 89.19 100 GLU A CA 1
ATOM 761 C C . GLU A 1 100 ? 20.335 1.763 -9.875 1.00 89.19 100 GLU A C 1
ATOM 763 O O . GLU A 1 100 ? 20.726 0.753 -10.457 1.00 89.19 100 GLU A O 1
ATOM 768 N N . PHE A 1 101 ? 19.224 1.755 -9.135 1.00 89.69 101 PHE A N 1
ATOM 769 C CA . PHE A 1 101 ? 18.406 0.558 -8.960 1.00 89.69 101 PHE A CA 1
ATOM 770 C C . PHE A 1 101 ? 17.793 0.078 -10.286 1.00 89.69 101 PHE A C 1
ATOM 772 O O . PHE A 1 101 ? 17.731 -1.124 -10.542 1.00 89.69 101 PHE A O 1
ATOM 779 N N . CYS A 1 102 ? 17.383 1.003 -11.158 1.00 90.06 102 CYS A N 1
ATOM 780 C CA . CYS A 1 102 ? 16.891 0.663 -12.491 1.00 90.06 102 CYS A CA 1
ATOM 781 C C . CYS A 1 102 ? 18.002 0.121 -13.401 1.00 90.06 102 CYS A C 1
ATOM 783 O O . CYS A 1 102 ? 17.761 -0.854 -14.113 1.00 90.06 102 CYS A O 1
ATOM 785 N N . TYR A 1 103 ? 19.205 0.705 -13.360 1.00 90.44 103 TYR A N 1
ATOM 786 C CA . TYR A 1 103 ? 20.349 0.239 -14.148 1.00 90.44 103 TYR A CA 1
ATOM 787 C C . TYR A 1 103 ? 20.843 -1.136 -13.693 1.00 90.44 103 TYR A C 1
ATOM 789 O O . TYR A 1 103 ? 21.064 -2.010 -14.527 1.00 90.44 103 TYR A O 1
ATOM 797 N N . ALA A 1 104 ? 20.947 -1.366 -12.382 1.00 90.50 104 ALA A N 1
ATOM 798 C CA . ALA A 1 104 ? 21.412 -2.634 -11.819 1.00 90.50 104 ALA A CA 1
ATOM 799 C C . ALA A 1 104 ? 20.493 -3.820 -12.148 1.00 90.50 104 ALA A C 1
ATOM 801 O O . ALA A 1 104 ? 20.937 -4.966 -12.177 1.00 90.50 104 ALA A O 1
ATOM 802 N N . LEU A 1 105 ? 19.207 -3.552 -12.379 1.00 89.31 105 LEU A N 1
ATOM 803 C CA . LEU A 1 105 ? 18.207 -4.570 -12.689 1.00 89.31 105 LEU A CA 1
ATOM 804 C C . LEU A 1 105 ? 17.873 -4.655 -14.178 1.00 89.31 105 LEU A C 1
ATOM 806 O O . LEU A 1 105 ? 17.069 -5.508 -14.556 1.00 89.31 105 LEU A O 1
ATOM 810 N N . ALA A 1 106 ? 18.479 -3.823 -15.027 1.00 87.75 106 ALA A N 1
ATOM 811 C CA . ALA A 1 106 ? 18.289 -3.897 -16.469 1.00 87.75 106 ALA A CA 1
ATOM 812 C C . ALA A 1 106 ? 18.676 -5.299 -16.994 1.00 87.75 106 ALA A C 1
ATOM 814 O O . ALA A 1 106 ? 19.681 -5.863 -16.560 1.00 87.75 106 ALA A O 1
ATOM 815 N N . PRO A 1 107 ? 17.887 -5.901 -17.906 1.00 89.62 107 PRO A N 1
ATOM 816 C CA . PRO A 1 107 ? 16.748 -5.332 -18.638 1.00 89.62 107 PRO A CA 1
ATOM 817 C C . PRO A 1 107 ? 15.378 -5.531 -17.953 1.00 89.62 107 PRO A C 1
ATOM 819 O O . PRO A 1 107 ? 14.340 -5.356 -18.587 1.00 89.62 107 PRO A O 1
ATOM 822 N N . THR A 1 108 ? 15.337 -5.932 -16.680 1.00 92.19 108 THR A N 1
ATOM 823 C CA . THR A 1 108 ? 14.084 -6.195 -15.954 1.00 92.19 108 THR A CA 1
ATOM 824 C C . THR A 1 108 ? 13.233 -4.933 -15.859 1.00 92.19 108 THR A C 1
ATOM 826 O O . THR A 1 108 ? 13.738 -3.847 -15.562 1.00 92.19 108 THR A O 1
ATOM 829 N N . ARG A 1 109 ? 11.922 -5.090 -16.076 1.00 93.69 109 ARG A N 1
ATOM 830 C CA . ARG A 1 109 ? 10.944 -4.010 -15.956 1.00 93.69 109 ARG A CA 1
ATOM 831 C C . ARG A 1 109 ? 10.748 -3.624 -14.494 1.00 93.69 109 ARG A C 1
ATOM 833 O O . ARG A 1 109 ? 10.377 -4.460 -13.666 1.00 93.69 109 ARG A O 1
ATOM 840 N N . LEU A 1 110 ? 10.935 -2.346 -14.195 1.00 93.44 110 LEU A N 1
ATOM 841 C CA . LEU A 1 110 ? 10.619 -1.757 -12.899 1.00 93.44 110 LEU A CA 1
ATOM 842 C C . LEU A 1 110 ? 9.364 -0.899 -12.995 1.00 93.44 110 LEU A C 1
ATOM 844 O O . LEU A 1 110 ? 9.091 -0.274 -14.016 1.00 93.44 110 LEU A O 1
ATOM 848 N N . VAL A 1 111 ? 8.595 -0.868 -11.915 1.00 94.38 111 VAL A N 1
ATOM 849 C CA . VAL A 1 111 ? 7.392 -0.048 -11.793 1.00 94.38 111 VAL A CA 1
ATOM 850 C C . VAL A 1 111 ? 7.493 0.750 -10.509 1.00 94.38 111 VAL A C 1
ATOM 852 O O . VAL A 1 111 ? 7.533 0.174 -9.424 1.00 94.38 111 VAL A O 1
ATOM 855 N N . VAL A 1 112 ? 7.537 2.072 -10.628 1.00 93.50 112 VAL A N 1
ATOM 856 C CA . VAL A 1 112 ? 7.660 2.980 -9.486 1.00 93.50 112 VAL A CA 1
ATOM 857 C C . VAL A 1 112 ? 6.282 3.499 -9.097 1.00 93.50 112 VAL A C 1
ATOM 859 O O . VAL A 1 112 ? 5.529 3.976 -9.941 1.00 93.50 112 VAL A O 1
ATOM 862 N N . VAL A 1 113 ? 5.941 3.395 -7.815 1.00 93.25 113 VAL A N 1
ATOM 863 C CA . VAL A 1 113 ? 4.649 3.817 -7.254 1.00 93.25 113 VAL A CA 1
ATOM 864 C C . VAL A 1 113 ? 4.834 4.687 -6.017 1.00 93.25 113 VAL A C 1
ATOM 866 O O . VAL A 1 113 ? 5.893 4.706 -5.396 1.00 93.25 113 VAL A O 1
ATOM 869 N N . GLY A 1 114 ? 3.760 5.369 -5.623 1.00 89.19 114 GLY A N 1
ATOM 870 C CA . GLY A 1 114 ? 3.673 6.143 -4.387 1.00 89.19 114 GLY A CA 1
ATOM 871 C C . GLY A 1 114 ? 3.166 7.562 -4.626 1.00 89.19 114 GLY A C 1
ATOM 872 O O . GLY A 1 114 ? 2.714 7.901 -5.722 1.00 89.19 114 GLY A O 1
ATOM 873 N N . GLN A 1 115 ? 3.198 8.387 -3.579 1.00 87.88 115 GLN A N 1
ATOM 874 C CA . GLN A 1 115 ? 2.759 9.783 -3.633 1.00 87.88 115 GLN A CA 1
ATOM 875 C C . GLN A 1 115 ? 3.942 10.726 -3.437 1.00 87.88 115 GLN A C 1
ATOM 877 O O . GLN A 1 115 ? 4.463 10.836 -2.333 1.00 87.88 115 GLN A O 1
ATOM 882 N N . SER A 1 116 ? 4.358 11.429 -4.487 1.00 85.06 116 SER A N 1
ATOM 883 C CA . SER A 1 116 ? 5.484 12.367 -4.426 1.00 85.06 116 SER A CA 1
ATOM 884 C C . SER A 1 116 ? 5.173 13.639 -5.196 1.00 85.06 116 SER A C 1
ATOM 886 O O . SER A 1 116 ? 4.556 13.610 -6.255 1.00 85.06 116 SER A O 1
ATOM 888 N N . ARG A 1 117 ? 5.640 14.777 -4.680 1.00 82.56 117 ARG A N 1
ATOM 889 C CA . ARG A 1 117 ? 5.628 16.052 -5.416 1.00 82.56 117 ARG A CA 1
ATOM 890 C C . ARG A 1 117 ? 6.824 16.194 -6.359 1.00 82.56 117 ARG A C 1
ATOM 892 O O . ARG A 1 117 ? 6.823 17.070 -7.214 1.00 82.56 117 ARG A O 1
ATOM 899 N N . ARG A 1 118 ? 7.856 15.370 -6.170 1.00 81.12 118 ARG A N 1
ATOM 900 C CA . ARG A 1 118 ? 9.073 15.365 -6.984 1.00 81.12 118 ARG A CA 1
ATOM 901 C C . ARG A 1 118 ? 8.853 14.468 -8.193 1.00 81.12 118 ARG A C 1
ATOM 903 O O . ARG A 1 118 ? 8.366 13.349 -8.035 1.00 81.12 118 ARG A O 1
ATOM 910 N N . LYS A 1 119 ? 9.242 14.958 -9.368 1.00 81.31 119 LYS A N 1
ATOM 911 C CA . LYS A 1 119 ? 9.322 14.142 -10.577 1.00 81.31 119 LYS A CA 1
ATOM 912 C C . LYS A 1 119 ? 10.466 13.139 -10.420 1.00 81.31 119 LYS A C 1
ATOM 914 O O . LYS A 1 119 ? 11.541 13.506 -9.940 1.00 81.31 119 LYS A O 1
ATOM 919 N N . ILE A 1 120 ? 10.213 11.890 -10.789 1.00 82.75 120 ILE A N 1
ATOM 920 C CA . ILE A 1 120 ? 11.213 10.827 -10.770 1.00 82.75 120 ILE A CA 1
ATOM 921 C C . ILE A 1 120 ? 11.714 10.665 -12.201 1.00 82.75 120 ILE A C 1
ATOM 923 O O . ILE A 1 120 ? 10.941 10.345 -13.103 1.00 82.75 120 ILE A O 1
ATOM 927 N N . ASP A 1 121 ? 12.999 10.923 -12.411 1.00 80.62 121 ASP A N 1
ATOM 928 C CA . ASP A 1 121 ? 13.630 10.698 -13.706 1.00 80.62 121 ASP A CA 1
ATOM 929 C C . ASP A 1 121 ? 13.964 9.210 -13.808 1.00 80.62 121 ASP A C 1
ATOM 931 O O . ASP A 1 121 ? 14.804 8.692 -13.071 1.00 80.62 121 ASP A O 1
ATOM 935 N N . THR A 1 122 ? 13.218 8.506 -14.656 1.00 79.50 122 THR A N 1
ATOM 936 C CA . THR A 1 122 ? 13.271 7.049 -14.785 1.00 79.50 122 THR A CA 1
ATOM 937 C C . THR A 1 122 ? 13.861 6.659 -16.145 1.00 79.50 122 THR A C 1
ATOM 939 O O . THR A 1 122 ? 13.499 7.268 -17.154 1.00 79.50 122 THR A O 1
ATOM 942 N N . PRO A 1 123 ? 14.796 5.690 -16.197 1.00 82.38 123 PRO A N 1
ATOM 943 C CA . PRO A 1 123 ? 15.329 5.163 -17.455 1.00 82.38 123 PRO A CA 1
ATOM 944 C C . PRO A 1 123 ? 14.303 4.269 -18.176 1.00 82.38 123 PRO A C 1
ATOM 946 O O . PRO A 1 123 ? 13.255 3.942 -17.625 1.00 82.38 123 PRO A O 1
ATOM 949 N N . GLU A 1 124 ? 14.605 3.851 -19.408 1.00 84.94 124 GLU A N 1
ATOM 950 C CA . GLU A 1 124 ? 13.646 3.191 -20.319 1.00 84.94 124 GLU A CA 1
ATOM 951 C C . GLU A 1 124 ? 13.008 1.901 -19.775 1.00 84.94 124 GLU A C 1
ATOM 953 O O . GLU A 1 124 ? 11.855 1.603 -20.083 1.00 84.94 124 GLU A O 1
ATOM 958 N N . ASN A 1 125 ? 13.717 1.137 -18.939 1.00 89.81 125 ASN A N 1
ATOM 959 C CA . ASN A 1 125 ? 13.196 -0.092 -18.331 1.00 89.81 125 ASN A CA 1
ATOM 960 C C . ASN A 1 125 ? 12.280 0.162 -17.119 1.00 89.81 125 ASN A C 1
ATOM 962 O O . ASN A 1 125 ? 11.867 -0.788 -16.447 1.00 89.81 125 ASN A O 1
ATOM 966 N N . CYS A 1 126 ? 11.965 1.421 -16.819 1.00 91.31 126 CYS A N 1
ATOM 967 C CA . CYS A 1 126 ? 11.214 1.822 -15.645 1.00 91.31 126 CYS A CA 1
ATOM 968 C C . CYS A 1 126 ? 9.928 2.570 -16.023 1.00 91.31 126 CYS A C 1
ATOM 970 O O . CYS A 1 126 ? 9.922 3.517 -16.804 1.00 91.31 126 CYS A O 1
ATOM 972 N N . VAL A 1 127 ? 8.811 2.131 -15.445 1.00 92.44 127 VAL A N 1
ATOM 973 C CA . VAL A 1 127 ? 7.487 2.728 -15.630 1.00 92.44 127 VAL A CA 1
ATOM 974 C C . VAL A 1 127 ? 7.124 3.526 -14.384 1.00 92.44 127 VAL A C 1
ATOM 976 O O . VAL A 1 127 ? 6.897 2.954 -13.317 1.00 92.44 127 VAL A O 1
ATOM 979 N N . ASP A 1 128 ? 7.023 4.846 -14.523 1.00 92.38 128 ASP A N 1
ATOM 980 C CA . ASP A 1 128 ? 6.600 5.734 -13.439 1.00 92.38 128 ASP A CA 1
ATOM 981 C C . ASP A 1 128 ? 5.064 5.818 -13.327 1.00 92.38 128 ASP A C 1
ATOM 983 O O . ASP A 1 128 ? 4.369 6.373 -14.187 1.00 92.38 128 ASP A O 1
ATOM 987 N N . LEU A 1 129 ? 4.529 5.272 -12.233 1.00 92.50 129 LEU A N 1
ATOM 988 C CA . LEU A 1 129 ? 3.120 5.336 -11.834 1.00 92.50 129 LEU A CA 1
ATOM 989 C C . LEU A 1 129 ? 2.903 6.203 -10.580 1.00 92.50 129 LEU A C 1
ATOM 991 O O . LEU A 1 129 ? 1.847 6.135 -9.940 1.00 92.50 129 LEU A O 1
ATOM 995 N N . THR A 1 130 ? 3.871 7.042 -10.218 1.00 91.56 130 THR A N 1
ATOM 996 C CA . THR A 1 130 ? 3.764 7.964 -9.084 1.00 91.56 130 THR A CA 1
ATOM 997 C C . THR A 1 130 ? 2.549 8.881 -9.242 1.00 91.56 130 THR A C 1
ATOM 999 O O . THR A 1 130 ? 2.319 9.473 -10.296 1.00 91.56 130 THR A O 1
ATOM 1002 N N . ASN A 1 131 ? 1.743 9.001 -8.184 1.00 92.38 131 ASN A N 1
ATOM 1003 C CA . ASN A 1 131 ? 0.457 9.714 -8.157 1.00 92.38 131 ASN A CA 1
ATOM 1004 C C . ASN A 1 131 ? -0.608 9.211 -9.158 1.00 92.38 131 ASN A C 1
ATOM 1006 O O . ASN A 1 131 ? -1.592 9.914 -9.386 1.00 92.38 131 ASN A O 1
ATOM 1010 N N . ARG A 1 132 ? -0.447 8.023 -9.761 1.00 91.94 132 ARG A N 1
ATOM 1011 C CA . ARG A 1 132 ? -1.365 7.487 -10.791 1.00 91.94 132 ARG A CA 1
ATOM 1012 C C . ARG A 1 132 ? -2.125 6.230 -10.371 1.00 91.94 132 ARG A C 1
ATOM 1014 O O . ARG A 1 132 ? -2.833 5.651 -11.188 1.00 91.94 132 ARG A O 1
ATOM 1021 N N . THR A 1 133 ? -2.001 5.812 -9.114 1.00 92.44 133 THR A N 1
ATOM 1022 C CA . THR A 1 133 ? -2.644 4.599 -8.592 1.00 92.44 133 THR A CA 1
ATOM 1023 C C . THR A 1 133 ? -3.572 4.911 -7.423 1.00 92.44 133 THR A C 1
ATOM 1025 O O . THR A 1 133 ? -3.190 5.631 -6.498 1.00 92.44 133 THR A O 1
ATOM 1028 N N . SER A 1 134 ? -4.757 4.304 -7.409 1.00 92.75 134 SER A N 1
ATOM 1029 C CA . SER A 1 134 ? -5.592 4.185 -6.210 1.00 92.75 134 SER A CA 1
ATOM 1030 C C . SER A 1 134 ? -5.034 3.121 -5.250 1.00 92.75 134 SER A C 1
ATOM 1032 O O . SER A 1 134 ? -4.171 2.322 -5.619 1.00 92.75 134 SER A O 1
ATOM 1034 N N . LEU A 1 135 ? -5.545 3.063 -4.013 1.00 91.50 135 LEU A N 1
ATOM 1035 C CA . LEU A 1 135 ? -5.153 2.018 -3.058 1.00 91.50 135 LEU A CA 1
ATOM 1036 C C . LEU A 1 135 ? -5.485 0.609 -3.578 1.00 91.50 135 LEU A C 1
ATOM 1038 O O . LEU A 1 135 ? -4.665 -0.295 -3.451 1.00 91.50 135 LEU A O 1
ATOM 1042 N N . LEU A 1 136 ? -6.660 0.423 -4.187 1.00 93.44 136 LEU A N 1
ATOM 1043 C CA . LEU A 1 136 ? -7.062 -0.872 -4.744 1.00 93.44 136 LEU A CA 1
ATOM 1044 C C . LEU A 1 136 ? -6.178 -1.270 -5.931 1.00 93.44 136 LEU A C 1
ATOM 1046 O O . LEU A 1 136 ? -5.800 -2.434 -6.041 1.00 93.44 136 LEU A O 1
ATOM 1050 N N . GLN A 1 137 ? -5.778 -0.312 -6.768 1.00 94.25 137 GLN A N 1
ATOM 1051 C CA . GLN A 1 137 ? -4.835 -0.557 -7.864 1.00 94.25 137 GLN A CA 1
ATOM 1052 C C . GLN A 1 137 ? -3.434 -0.901 -7.347 1.00 94.25 137 GLN A C 1
ATOM 1054 O O . GLN A 1 137 ? -2.796 -1.819 -7.854 1.00 94.25 137 GLN A O 1
ATOM 1059 N N . LEU A 1 138 ? -2.962 -0.230 -6.292 1.00 92.94 138 LEU A N 1
ATOM 1060 C CA . LEU A 1 138 ? -1.687 -0.564 -5.656 1.00 92.94 138 LEU A CA 1
ATOM 1061 C C . LEU A 1 138 ? -1.701 -1.979 -5.059 1.00 92.94 138 LEU A C 1
ATOM 1063 O O . LEU A 1 138 ? -0.727 -2.713 -5.203 1.00 92.94 138 LEU A O 1
ATOM 1067 N N . ILE A 1 139 ? -2.810 -2.388 -4.434 1.00 92.69 139 ILE A N 1
ATOM 1068 C CA . ILE A 1 139 ? -2.972 -3.758 -3.929 1.00 92.69 139 ILE A CA 1
ATOM 1069 C C . ILE A 1 139 ? -2.871 -4.768 -5.077 1.00 92.69 139 ILE A C 1
ATOM 1071 O O . ILE A 1 139 ? -2.149 -5.756 -4.943 1.00 92.69 139 ILE A O 1
ATOM 1075 N N . ARG A 1 140 ? -3.524 -4.505 -6.218 1.00 93.06 140 ARG A N 1
ATOM 1076 C CA . ARG A 1 140 ? -3.411 -5.357 -7.411 1.00 93.06 140 ARG A CA 1
ATOM 1077 C C . ARG A 1 140 ? -1.957 -5.475 -7.867 1.00 93.06 140 ARG A C 1
ATOM 1079 O O . ARG A 1 140 ? -1.476 -6.594 -8.019 1.00 93.06 140 ARG A O 1
ATOM 1086 N N . LEU A 1 141 ? -1.253 -4.348 -8.010 1.00 92.88 141 LEU A N 1
ATOM 1087 C CA . LEU A 1 141 ? 0.157 -4.314 -8.416 1.00 92.88 141 LEU A CA 1
ATOM 1088 C C . LEU A 1 141 ? 1.053 -5.118 -7.466 1.00 92.88 141 LEU A C 1
ATOM 1090 O O . LEU A 1 141 ? 1.872 -5.904 -7.928 1.00 92.88 141 LEU A O 1
ATOM 1094 N N . ILE A 1 142 ? 0.870 -4.974 -6.150 1.00 92.19 142 ILE A N 1
ATOM 1095 C CA . ILE A 1 142 ? 1.621 -5.737 -5.141 1.00 92.19 142 ILE A CA 1
ATOM 1096 C C . ILE A 1 142 ? 1.395 -7.242 -5.309 1.00 92.19 142 ILE A C 1
ATOM 1098 O O . ILE A 1 142 ? 2.336 -8.011 -5.162 1.00 92.19 142 ILE A O 1
ATOM 1102 N N . ARG A 1 143 ? 0.169 -7.677 -5.620 1.00 90.56 143 ARG A N 1
ATOM 1103 C CA . ARG A 1 143 ? -0.152 -9.106 -5.767 1.00 90.56 143 ARG A CA 1
ATOM 1104 C C . ARG A 1 143 ? 0.448 -9.742 -7.017 1.00 90.56 143 ARG A C 1
ATOM 1106 O O . ARG A 1 143 ? 0.775 -10.923 -6.976 1.00 90.56 143 ARG A O 1
ATOM 1113 N N . ILE A 1 144 ? 0.526 -8.997 -8.118 1.00 92.56 144 ILE A N 1
ATOM 1114 C CA . ILE A 1 144 ? 1.019 -9.513 -9.406 1.00 92.56 144 ILE A CA 1
ATOM 1115 C C . ILE A 1 144 ? 2.528 -9.314 -9.588 1.00 92.56 144 ILE A C 1
ATOM 1117 O O . ILE A 1 144 ? 3.145 -10.013 -10.391 1.00 92.56 144 ILE A O 1
ATOM 1121 N N . ALA A 1 145 ? 3.128 -8.363 -8.865 1.00 92.62 145 ALA A N 1
ATOM 1122 C CA . ALA A 1 145 ? 4.557 -8.100 -8.931 1.00 92.62 145 ALA A CA 1
ATOM 1123 C C . ALA A 1 145 ? 5.354 -9.350 -8.543 1.00 92.62 145 ALA A C 1
ATOM 1125 O O . ALA A 1 145 ? 5.025 -10.056 -7.588 1.00 92.62 145 ALA A O 1
ATOM 1126 N N . ARG A 1 146 ? 6.463 -9.598 -9.249 1.00 93.00 146 ARG A N 1
ATOM 1127 C CA . ARG A 1 146 ? 7.390 -10.681 -8.873 1.00 93.00 146 ARG A CA 1
ATOM 1128 C C . ARG A 1 146 ? 8.051 -10.397 -7.533 1.00 93.00 146 ARG A C 1
ATOM 1130 O O . ARG A 1 146 ? 8.413 -11.320 -6.808 1.00 93.00 146 ARG A O 1
ATOM 1137 N N . PHE A 1 147 ? 8.252 -9.115 -7.259 1.00 91.38 147 PHE A N 1
ATOM 1138 C CA . PHE A 1 147 ? 9.003 -8.632 -6.124 1.00 91.38 147 PHE A CA 1
ATOM 1139 C C . PHE A 1 147 ? 8.563 -7.219 -5.767 1.00 91.38 147 PHE A C 1
ATOM 1141 O O . PHE A 1 147 ? 8.305 -6.410 -6.662 1.00 91.38 147 PHE A O 1
ATOM 1148 N N . VAL A 1 148 ? 8.516 -6.924 -4.468 1.00 91.38 148 VAL A N 1
ATOM 1149 C CA . VAL A 1 148 ? 8.207 -5.588 -3.961 1.00 91.38 148 VAL A CA 1
ATOM 1150 C C . VAL A 1 148 ? 9.369 -5.092 -3.111 1.00 91.38 148 VAL A C 1
ATOM 1152 O O . VAL A 1 148 ? 9.734 -5.708 -2.108 1.00 91.38 148 VAL A O 1
ATOM 1155 N N . ALA A 1 149 ? 9.924 -3.955 -3.520 1.00 89.69 149 ALA A N 1
ATOM 1156 C CA . ALA A 1 149 ? 10.914 -3.195 -2.779 1.00 89.69 149 ALA A CA 1
ATOM 1157 C C . ALA A 1 149 ? 10.261 -1.914 -2.254 1.00 89.69 149 ALA A C 1
ATOM 1159 O O . ALA A 1 149 ? 9.654 -1.153 -3.007 1.00 89.69 149 ALA A O 1
ATOM 1160 N N . SER A 1 150 ? 10.377 -1.657 -0.955 1.00 86.44 150 SER A N 1
ATOM 1161 C CA . SER A 1 150 ? 9.851 -0.429 -0.354 1.00 86.44 150 SER A CA 1
ATOM 1162 C C . SER A 1 150 ? 10.755 0.081 0.753 1.00 86.44 150 SER A C 1
ATOM 1164 O O . SER A 1 150 ? 11.354 -0.723 1.471 1.00 86.44 150 SER A O 1
ATOM 1166 N N . THR A 1 151 ? 10.801 1.397 0.938 1.00 80.25 151 THR A N 1
ATOM 1167 C CA . THR A 1 151 ? 11.406 1.989 2.133 1.00 80.25 151 THR A CA 1
ATOM 1168 C C . THR A 1 151 ? 10.474 1.808 3.334 1.00 80.25 151 THR A C 1
ATOM 1170 O O . THR A 1 151 ? 9.268 2.051 3.259 1.00 80.25 151 THR A O 1
ATOM 1173 N N . VAL A 1 152 ? 11.015 1.331 4.456 1.00 63.16 152 VAL A N 1
ATOM 1174 C CA . VAL A 1 152 ? 10.285 1.234 5.728 1.00 63.16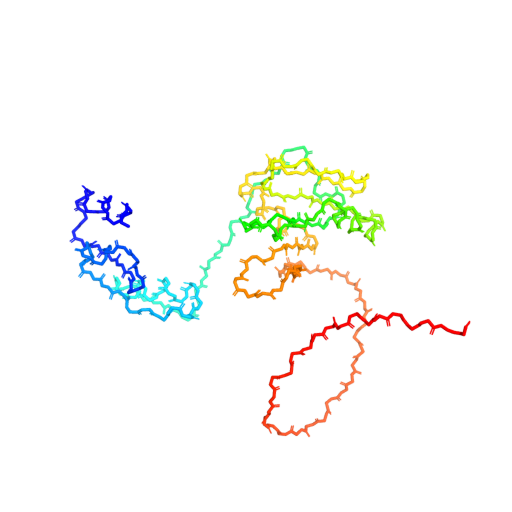 152 VAL A CA 1
ATOM 1175 C C . VAL A 1 152 ? 10.643 2.423 6.608 1.00 63.16 152 VAL A C 1
ATOM 1177 O O . VAL A 1 152 ? 11.765 2.526 7.082 1.00 63.16 152 VAL A O 1
ATOM 1180 N N . ALA A 1 153 ? 9.663 3.286 6.868 1.00 45.38 153 ALA A N 1
ATOM 1181 C CA . ALA A 1 153 ? 9.772 4.325 7.883 1.00 45.38 153 ALA A CA 1
ATOM 1182 C C . ALA A 1 153 ? 9.280 3.777 9.227 1.00 45.38 153 ALA A C 1
ATOM 1184 O O . ALA A 1 153 ? 8.091 3.867 9.548 1.00 45.38 153 ALA A O 1
ATOM 1185 N N . TYR A 1 154 ? 10.173 3.167 10.002 1.00 36.56 154 TYR A N 1
ATOM 1186 C CA . TYR A 1 154 ? 9.940 2.918 11.423 1.00 36.56 154 TYR A CA 1
ATOM 1187 C C . TYR A 1 154 ? 11.097 3.494 12.227 1.00 36.56 154 TYR A C 1
ATOM 1189 O O . TYR A 1 154 ? 12.254 3.311 11.880 1.00 36.56 154 TYR A O 1
ATOM 1197 N N . TYR A 1 155 ? 10.729 4.196 13.297 1.00 30.55 155 TYR A N 1
ATOM 1198 C CA . TYR A 1 155 ? 11.582 4.875 14.269 1.00 30.55 155 TYR A CA 1
ATOM 1199 C C . TYR A 1 155 ? 12.665 3.934 14.834 1.00 30.55 155 TYR A C 1
ATOM 1201 O O . TYR A 1 155 ? 12.492 3.353 15.898 1.00 30.55 155 TYR A O 1
ATOM 1209 N N . GLN A 1 156 ? 13.771 3.772 14.117 1.00 27.53 156 GLN A N 1
ATOM 1210 C CA . GLN A 1 156 ? 15.092 3.430 14.632 1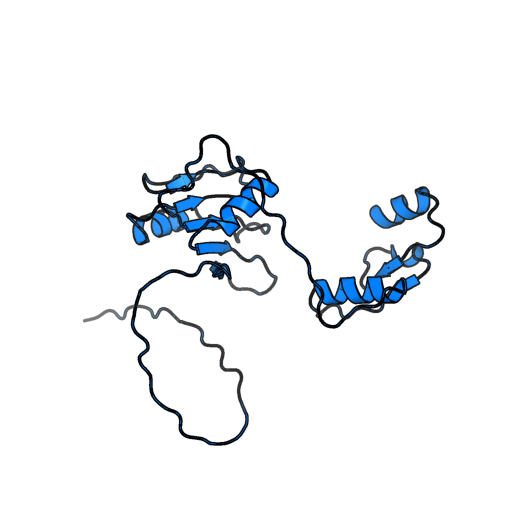.00 27.53 156 GLN A CA 1
ATOM 1211 C C . GLN A 1 156 ? 16.111 3.810 13.556 1.00 27.53 156 GLN A C 1
ATOM 1213 O O . GLN A 1 156 ? 15.899 3.617 12.364 1.00 27.53 156 GLN A O 1
ATOM 1218 N N . SER A 1 157 ? 17.163 4.480 14.002 1.00 28.17 157 SER A N 1
ATOM 1219 C CA . SER A 1 157 ? 18.063 5.329 13.232 1.00 28.17 157 SER A CA 1
ATOM 1220 C C . SER A 1 157 ? 18.940 4.566 12.233 1.00 28.17 157 SER A C 1
ATOM 1222 O O . SER A 1 157 ? 20.138 4.388 12.459 1.00 28.17 157 SER A O 1
ATOM 1224 N N . THR A 1 158 ? 18.379 4.130 11.109 1.00 32.62 158 THR A N 1
ATOM 1225 C CA . THR A 1 158 ? 19.184 3.638 9.984 1.00 32.62 158 THR A CA 1
ATOM 1226 C C . THR A 1 158 ? 18.563 4.089 8.661 1.00 32.62 158 THR A C 1
ATOM 1228 O O . THR A 1 158 ? 17.555 3.527 8.231 1.00 32.62 158 THR A O 1
ATOM 1231 N N . PRO A 1 159 ? 19.110 5.128 8.005 1.00 36.69 159 PRO A N 1
ATOM 1232 C CA . PRO A 1 159 ? 18.629 5.536 6.693 1.00 36.69 159 PRO A CA 1
ATOM 1233 C C . PRO A 1 159 ? 18.917 4.434 5.662 1.00 36.69 159 PRO A C 1
ATOM 1235 O O . PRO A 1 159 ? 20.040 3.947 5.567 1.00 36.69 159 PRO A O 1
ATOM 1238 N N . GLY A 1 160 ? 17.905 4.061 4.871 1.00 43.44 160 GLY A N 1
ATOM 1239 C CA . GLY A 1 160 ? 18.097 3.290 3.635 1.00 43.44 160 GLY A CA 1
ATOM 1240 C C . GLY A 1 160 ? 17.754 1.798 3.663 1.00 43.44 160 GLY A C 1
ATOM 1241 O O . GLY A 1 160 ? 18.097 1.100 2.711 1.00 43.44 160 GLY A O 1
ATOM 1242 N N . LEU A 1 161 ? 17.060 1.279 4.683 1.00 40.28 161 LEU A N 1
ATOM 1243 C CA . LEU A 1 161 ? 16.658 -0.131 4.663 1.00 40.28 161 LEU A CA 1
ATOM 1244 C C . LEU A 1 161 ? 15.481 -0.359 3.696 1.00 40.28 161 LEU A C 1
ATOM 1246 O O . LEU A 1 161 ? 14.325 -0.039 3.987 1.00 40.28 161 LEU A O 1
ATOM 1250 N N . ILE A 1 162 ? 15.780 -0.946 2.537 1.00 50.22 162 ILE A N 1
ATOM 1251 C CA . ILE A 1 162 ? 14.773 -1.492 1.626 1.00 50.22 162 ILE A CA 1
ATOM 1252 C C . ILE A 1 162 ? 14.262 -2.792 2.244 1.00 50.22 162 ILE A C 1
ATOM 1254 O O . ILE A 1 162 ? 14.998 -3.774 2.342 1.00 50.22 162 ILE A O 1
ATOM 1258 N N . ARG A 1 163 ? 12.988 -2.828 2.651 1.00 42.91 163 ARG A N 1
ATOM 1259 C CA . ARG A 1 163 ? 12.368 -4.098 3.031 1.00 42.91 163 ARG A CA 1
ATOM 1260 C C . ARG A 1 163 ? 11.999 -4.848 1.760 1.00 42.91 163 ARG A C 1
ATOM 1262 O O . ARG A 1 163 ? 11.167 -4.396 0.974 1.00 42.91 163 ARG A O 1
ATOM 1269 N N . VAL A 1 164 ? 12.628 -6.002 1.606 1.00 44.31 164 VAL A N 1
ATOM 1270 C CA . VAL A 1 164 ? 12.351 -6.988 0.570 1.00 44.31 164 VAL A CA 1
ATOM 1271 C C . VAL A 1 164 ? 11.214 -7.883 1.053 1.00 44.31 164 VAL A C 1
ATOM 1273 O O . VAL A 1 164 ? 11.369 -8.626 2.021 1.00 44.31 164 VAL A O 1
ATOM 1276 N N . GLY A 1 165 ? 10.052 -7.781 0.412 1.00 40.06 165 GLY A N 1
ATOM 1277 C CA . GLY A 1 165 ? 8.936 -8.694 0.638 1.00 40.06 165 GLY A CA 1
ATOM 1278 C C . GLY A 1 165 ? 8.789 -9.648 -0.540 1.00 40.06 165 GLY A C 1
ATOM 1279 O O . GLY A 1 165 ? 8.507 -9.203 -1.652 1.00 40.06 165 GLY A O 1
ATOM 1280 N N . SER A 1 166 ? 8.936 -10.954 -0.308 1.00 34.09 166 SER A N 1
ATOM 1281 C CA . SER A 1 166 ? 8.392 -11.955 -1.226 1.00 34.09 166 SER A CA 1
ATOM 1282 C C . SER A 1 166 ? 6.891 -12.082 -0.967 1.00 34.09 166 SER A C 1
ATOM 1284 O O . SER A 1 166 ? 6.447 -12.222 0.173 1.00 34.09 166 SER A O 1
ATOM 1286 N N . VAL A 1 167 ? 6.086 -11.984 -2.023 1.00 35.72 167 VAL A N 1
ATOM 1287 C CA . VAL A 1 167 ? 4.643 -12.221 -1.933 1.00 35.72 167 VAL A CA 1
ATOM 1288 C C . VAL A 1 167 ? 4.443 -13.733 -1.789 1.00 35.72 167 VAL A C 1
ATOM 1290 O O . VAL A 1 167 ? 4.857 -14.478 -2.680 1.00 35.72 167 VAL A O 1
ATOM 1293 N N . PRO A 1 168 ? 3.846 -14.237 -0.694 1.00 36.72 168 PRO A N 1
ATOM 1294 C CA . PRO A 1 168 ? 3.536 -15.651 -0.605 1.00 36.72 168 PRO A CA 1
ATOM 1295 C C . PRO A 1 168 ? 2.366 -15.941 -1.554 1.00 36.72 168 PRO A C 1
ATOM 1297 O O . PRO A 1 168 ? 1.372 -15.220 -1.531 1.00 36.72 168 PRO A O 1
ATOM 1300 N N . THR A 1 169 ? 2.487 -17.018 -2.341 1.00 35.00 169 THR A N 1
ATOM 1301 C CA . THR A 1 169 ? 1.531 -17.578 -3.332 1.00 35.00 169 THR A CA 1
ATOM 1302 C C . THR A 1 169 ? 1.679 -17.159 -4.801 1.00 35.00 169 THR A C 1
ATOM 1304 O O . THR A 1 169 ? 0.741 -16.677 -5.424 1.00 35.00 169 THR A O 1
ATOM 1307 N N . ILE A 1 170 ? 2.818 -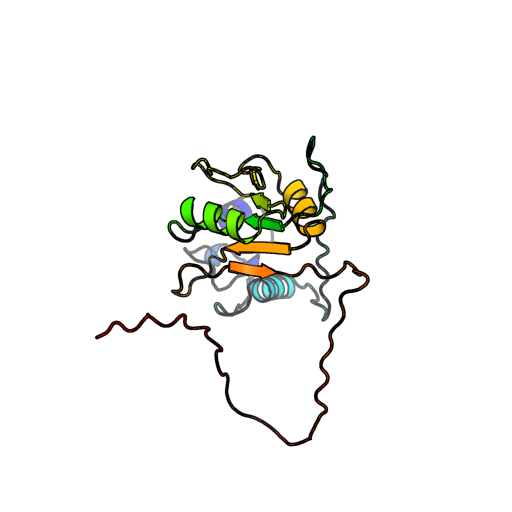17.498 -5.414 1.00 36.59 170 ILE A N 1
ATOM 1308 C CA . ILE A 1 170 ? 2.842 -17.934 -6.822 1.00 36.59 170 ILE A CA 1
ATOM 1309 C C . ILE A 1 170 ? 3.723 -19.196 -6.889 1.00 36.59 170 ILE A C 1
ATOM 1311 O O . ILE A 1 170 ? 4.914 -19.095 -6.591 1.00 36.59 170 ILE A O 1
ATOM 1315 N N . PRO A 1 171 ? 3.197 -20.388 -7.234 1.00 27.86 171 PRO A N 1
ATOM 1316 C CA . PRO A 1 171 ? 4.044 -21.532 -7.544 1.00 27.86 171 PRO A CA 1
ATOM 1317 C C . PRO A 1 171 ? 4.773 -21.237 -8.857 1.00 27.86 171 PRO A C 1
ATOM 1319 O O . PRO A 1 171 ? 4.198 -21.321 -9.938 1.00 27.86 171 PRO A O 1
ATOM 1322 N N . THR A 1 172 ? 6.036 -20.828 -8.769 1.00 34.28 172 THR A N 1
ATOM 1323 C CA . THR A 1 172 ? 6.906 -20.737 -9.945 1.00 34.28 172 THR A CA 1
ATOM 1324 C C . THR A 1 172 ? 7.534 -22.099 -10.220 1.00 34.28 172 THR A C 1
ATOM 1326 O O . THR A 1 172 ? 8.179 -22.641 -9.321 1.00 34.28 172 THR A O 1
ATOM 1329 N N . PRO A 1 173 ? 7.398 -22.659 -11.433 1.00 28.34 173 PRO A N 1
ATOM 1330 C CA . PRO A 1 173 ? 8.167 -23.825 -11.825 1.00 28.34 173 PRO A CA 1
ATOM 1331 C C . PRO A 1 173 ? 9.624 -23.416 -12.078 1.00 28.34 173 PRO A C 1
ATOM 1333 O O . PRO A 1 173 ? 9.892 -22.457 -12.795 1.00 28.34 173 PRO A O 1
ATOM 1336 N N . GLY A 1 174 ? 10.545 -24.176 -11.484 1.00 31.52 174 GLY A N 1
ATOM 1337 C CA . GLY A 1 174 ? 11.914 -24.350 -11.964 1.00 31.52 174 GLY A CA 1
ATOM 1338 C C . GLY A 1 174 ? 12.858 -23.156 -11.838 1.00 31.52 174 GLY A C 1
ATOM 1339 O O . GLY A 1 174 ? 13.067 -22.434 -12.800 1.00 31.52 174 GLY A O 1
ATOM 1340 N N . PHE A 1 175 ? 13.564 -23.061 -10.713 1.00 29.11 175 PHE A N 1
ATOM 1341 C CA . PHE A 1 175 ? 15.002 -22.778 -10.749 1.00 29.11 175 PHE A CA 1
ATOM 1342 C C . PHE A 1 175 ? 15.668 -23.558 -9.614 1.00 29.11 175 PHE A C 1
ATOM 1344 O O . PHE A 1 175 ? 15.463 -23.286 -8.433 1.00 29.11 175 PHE A O 1
ATOM 1351 N N . GLY A 1 176 ? 16.386 -24.616 -9.990 1.00 27.00 176 GLY A N 1
ATOM 1352 C CA . GLY A 1 176 ? 17.100 -25.478 -9.064 1.00 27.00 176 GLY A CA 1
ATOM 1353 C C . GLY A 1 176 ? 18.341 -24.797 -8.500 1.00 27.00 176 GLY A C 1
ATOM 1354 O O . GLY A 1 176 ? 19.098 -24.169 -9.236 1.00 27.00 176 GLY A O 1
ATOM 1355 N N . LYS A 1 177 ? 18.544 -24.967 -7.192 1.00 26.16 177 LYS A N 1
ATOM 1356 C CA . LYS A 1 177 ? 19.767 -25.487 -6.556 1.00 26.16 177 LYS A CA 1
ATOM 1357 C C . LYS A 1 177 ? 19.572 -25.435 -5.038 1.00 26.16 177 LYS A C 1
ATOM 1359 O O . LYS A 1 177 ? 19.980 -24.500 -4.363 1.00 26.16 177 LYS A O 1
ATOM 1364 N N . THR A 1 178 ? 18.936 -26.471 -4.503 1.00 25.84 178 THR A N 1
ATOM 1365 C CA . THR A 1 178 ? 19.146 -26.904 -3.119 1.00 25.84 178 THR A CA 1
ATOM 1366 C C . THR A 1 178 ? 20.543 -27.505 -3.032 1.00 25.84 178 THR A C 1
ATOM 1368 O O . THR A 1 178 ? 20.777 -28.599 -3.544 1.00 25.84 178 THR A O 1
ATOM 1371 N N . VAL A 1 179 ? 21.480 -26.796 -2.404 1.00 27.86 179 VAL A N 1
ATOM 1372 C CA . VAL A 1 179 ? 22.663 -27.440 -1.826 1.00 27.86 179 VAL A CA 1
ATOM 1373 C C . VAL A 1 179 ? 22.261 -27.849 -0.415 1.00 27.86 179 VAL A C 1
ATOM 1375 O O . VAL A 1 179 ? 22.192 -27.022 0.489 1.00 27.86 179 VAL A O 1
ATOM 1378 N N . ASN A 1 180 ? 21.913 -29.125 -0.265 1.00 25.55 180 ASN A N 1
ATOM 1379 C CA . ASN A 1 180 ? 21.741 -29.759 1.033 1.00 25.55 180 ASN A CA 1
ATOM 1380 C C . ASN A 1 180 ? 23.129 -29.974 1.648 1.00 25.55 180 ASN A C 1
ATOM 1382 O O . ASN A 1 180 ? 23.958 -30.660 1.056 1.00 25.55 180 ASN A O 1
ATOM 1386 N N . SER A 1 181 ? 23.354 -29.443 2.845 1.00 26.98 181 SER A N 1
ATOM 1387 C CA . SER A 1 181 ? 24.301 -30.022 3.797 1.00 26.98 181 SER A CA 1
ATOM 1388 C C . SER A 1 181 ? 23.477 -30.526 4.974 1.00 26.98 181 SER A C 1
ATOM 1390 O O . SER A 1 181 ? 22.677 -29.782 5.543 1.00 26.98 181 SER A O 1
ATOM 1392 N N . ALA A 1 182 ? 23.587 -31.825 5.229 1.00 27.59 182 ALA A N 1
ATOM 1393 C CA . ALA A 1 182 ? 22.789 -32.569 6.184 1.00 27.59 182 ALA A CA 1
ATOM 1394 C C . ALA A 1 182 ? 23.146 -32.235 7.642 1.00 27.59 182 ALA A C 1
ATOM 1396 O O . ALA A 1 182 ? 24.234 -31.766 7.963 1.00 27.59 182 ALA A O 1
ATOM 1397 N N . ALA A 1 183 ? 22.172 -32.514 8.502 1.00 25.69 183 ALA A N 1
ATOM 1398 C CA . ALA A 1 183 ? 22.155 -32.282 9.934 1.00 25.69 183 ALA A CA 1
ATOM 1399 C C . ALA A 1 183 ? 23.238 -33.050 10.715 1.00 25.69 183 ALA A C 1
ATOM 1401 O O . ALA A 1 183 ? 23.434 -34.245 10.502 1.00 25.69 183 ALA A O 1
ATOM 1402 N N . SER A 1 184 ? 23.815 -32.397 11.728 1.00 25.12 184 SER A N 1
ATOM 1403 C CA . SER A 1 184 ? 24.227 -33.067 12.963 1.00 25.12 184 SER A CA 1
ATOM 1404 C C . SER A 1 184 ? 23.614 -32.341 14.159 1.00 25.12 184 SER A C 1
ATOM 1406 O O . SER A 1 184 ? 23.731 -31.127 14.305 1.00 25.12 184 SER A O 1
ATOM 1408 N N . THR A 1 185 ? 22.922 -33.119 14.978 1.00 30.08 185 THR A N 1
ATOM 1409 C CA . THR A 1 185 ? 22.303 -32.794 16.264 1.00 30.08 185 THR A CA 1
ATOM 1410 C C . THR A 1 185 ? 23.304 -32.241 17.279 1.00 30.08 185 THR A C 1
ATOM 1412 O O . THR A 1 185 ? 24.293 -32.922 17.520 1.00 30.08 185 THR A O 1
ATOM 1415 N N . ASP A 1 186 ? 23.016 -31.105 17.927 1.00 24.39 186 ASP A N 1
ATOM 1416 C CA . ASP A 1 186 ? 23.036 -30.994 19.398 1.00 24.39 186 ASP A CA 1
ATOM 1417 C C . ASP A 1 186 ? 22.442 -29.659 19.918 1.00 24.39 186 ASP A C 1
ATOM 1419 O O . ASP A 1 186 ? 22.395 -28.638 19.238 1.00 24.39 186 ASP A O 1
ATOM 1423 N N . SER A 1 187 ? 21.954 -29.757 21.146 1.00 27.56 187 SER A N 1
ATOM 1424 C CA . SER A 1 187 ? 21.264 -28.878 22.096 1.00 27.56 187 SER A CA 1
ATOM 1425 C C . SER A 1 187 ? 21.591 -27.358 22.214 1.00 27.56 187 SER A C 1
ATOM 1427 O O . SER A 1 187 ? 22.729 -26.938 22.344 1.00 27.56 187 SER A O 1
ATOM 1429 N N . THR A 1 188 ? 20.504 -26.556 22.264 1.00 29.95 188 THR A N 1
ATOM 1430 C CA . THR A 1 188 ? 20.132 -25.382 23.127 1.00 29.95 188 THR A CA 1
ATOM 1431 C C . THR A 1 188 ? 21.182 -24.407 23.743 1.00 29.95 188 THR A C 1
ATOM 1433 O O . THR A 1 188 ? 22.238 -24.823 24.190 1.00 29.95 188 THR A O 1
ATOM 1436 N N . PRO A 1 189 ? 20.787 -23.161 24.119 1.00 41.16 189 PRO A N 1
ATOM 1437 C CA . PRO A 1 189 ? 20.574 -21.960 23.298 1.00 41.16 189 PRO A CA 1
ATOM 1438 C C . PRO A 1 189 ? 21.493 -20.781 23.727 1.00 41.16 189 PRO A C 1
ATOM 1440 O O . PRO A 1 189 ? 21.792 -20.630 24.913 1.00 41.16 189 PRO A O 1
ATOM 1443 N N . ARG A 1 190 ? 21.880 -19.870 22.821 1.00 26.92 190 ARG A N 1
ATOM 1444 C CA . ARG A 1 190 ? 22.356 -18.509 23.174 1.00 26.92 190 ARG A CA 1
ATOM 1445 C C . ARG A 1 190 ? 22.622 -17.663 21.922 1.00 26.92 190 ARG A C 1
ATOM 1447 O O . ARG A 1 190 ? 23.225 -18.155 20.984 1.00 26.92 190 ARG A O 1
ATOM 1454 N N . GLY A 1 191 ? 22.241 -16.385 21.983 1.00 26.34 191 GLY A N 1
ATOM 1455 C CA . GLY A 1 191 ? 22.788 -15.317 21.136 1.00 26.34 191 GLY A CA 1
ATOM 1456 C C . GLY A 1 191 ? 21.932 -14.916 19.936 1.00 26.34 191 GLY A C 1
ATOM 1457 O O . GLY A 1 191 ? 21.948 -15.577 18.907 1.00 26.34 191 GLY A O 1
ATOM 1458 N N . CYS A 1 192 ? 21.223 -13.788 20.054 1.00 28.14 192 CYS A N 1
ATOM 1459 C CA . CYS A 1 192 ? 20.902 -12.967 18.889 1.00 28.14 192 CYS A CA 1
ATOM 1460 C C . CYS A 1 192 ? 22.224 -12.445 18.316 1.00 28.14 192 CYS A C 1
ATOM 1462 O O . CYS A 1 192 ? 22.866 -11.617 18.959 1.00 28.14 192 CYS A O 1
ATOM 1464 N N . GLU A 1 193 ? 22.616 -12.909 17.134 1.00 29.61 193 GLU A N 1
ATOM 1465 C CA . GLU A 1 193 ? 23.604 -12.221 16.307 1.00 29.61 193 GLU A CA 1
ATOM 1466 C C . GLU A 1 193 ? 22.878 -11.546 15.142 1.00 29.61 193 GLU A C 1
ATOM 1468 O O . GLU A 1 193 ? 22.294 -12.191 14.268 1.00 29.61 193 GLU A O 1
ATOM 1473 N N . ASP A 1 194 ? 22.892 -10.215 15.181 1.00 26.95 194 ASP A N 1
ATOM 1474 C CA . ASP A 1 194 ? 22.519 -9.335 14.086 1.00 26.95 194 ASP A CA 1
ATOM 1475 C C . ASP A 1 194 ? 23.532 -9.506 12.944 1.00 26.95 194 ASP A C 1
ATOM 1477 O O . ASP A 1 194 ? 24.672 -9.048 13.027 1.00 26.95 194 ASP A O 1
ATOM 1481 N N . ALA A 1 195 ? 23.127 -10.150 11.849 1.00 28.03 195 ALA A N 1
ATOM 1482 C CA . ALA A 1 195 ? 23.933 -10.204 10.633 1.00 28.03 195 ALA A CA 1
ATOM 1483 C C . ALA A 1 195 ? 23.784 -8.883 9.852 1.00 28.03 195 ALA A C 1
ATOM 1485 O O . ALA A 1 195 ? 22.965 -8.759 8.939 1.00 28.03 195 ALA A O 1
ATOM 1486 N N . ALA A 1 196 ? 24.567 -7.875 10.235 1.00 26.64 196 ALA A N 1
ATOM 1487 C CA . ALA A 1 196 ? 24.764 -6.656 9.458 1.00 26.64 196 ALA A CA 1
ATOM 1488 C C . ALA A 1 196 ? 25.785 -6.915 8.335 1.00 26.64 196 ALA A C 1
ATOM 1490 O O . ALA A 1 196 ? 26.946 -7.230 8.595 1.00 26.64 196 ALA A O 1
ATOM 1491 N N . VAL A 1 197 ? 25.376 -6.762 7.073 1.00 29.94 197 VAL A N 1
ATOM 1492 C CA . VAL A 1 197 ? 26.306 -6.756 5.933 1.00 29.94 197 VAL A CA 1
ATOM 1493 C C . VAL A 1 197 ? 26.954 -5.372 5.855 1.00 29.94 197 VAL A C 1
ATOM 1495 O O . VAL A 1 197 ? 26.353 -4.420 5.360 1.00 29.94 197 VAL A O 1
ATOM 1498 N N . ALA A 1 198 ? 28.175 -5.254 6.378 1.00 28.70 198 ALA A N 1
ATOM 1499 C CA . ALA A 1 198 ? 29.010 -4.066 6.242 1.00 28.70 198 ALA A CA 1
ATOM 1500 C C . ALA A 1 198 ? 29.765 -4.093 4.900 1.00 28.70 198 ALA A C 1
ATOM 1502 O O . ALA A 1 198 ? 30.548 -5.003 4.630 1.00 28.70 198 ALA A O 1
ATOM 1503 N N . LEU A 1 199 ? 29.548 -3.078 4.060 1.00 31.52 199 LEU A N 1
ATOM 1504 C CA . LEU A 1 199 ? 30.388 -2.782 2.897 1.00 31.52 199 LEU A CA 1
ATOM 1505 C C . LEU A 1 199 ? 31.677 -2.103 3.394 1.00 31.52 199 LEU A C 1
ATOM 1507 O O . LEU A 1 199 ? 31.629 -0.989 3.913 1.00 31.52 199 LEU A O 1
ATOM 1511 N N . GLY A 1 200 ? 32.817 -2.788 3.281 1.00 31.44 200 GLY A N 1
ATOM 1512 C CA . GLY A 1 200 ? 34.123 -2.268 3.706 1.00 31.44 200 GLY A CA 1
ATOM 1513 C C . GLY A 1 200 ? 34.679 -1.174 2.777 1.00 31.44 200 GLY A C 1
ATOM 1514 O O . GLY A 1 200 ? 34.390 -1.188 1.576 1.00 31.44 200 GLY A O 1
ATOM 1515 N N . PRO A 1 201 ? 35.499 -0.231 3.283 1.00 36.31 201 PRO A N 1
ATOM 1516 C CA . PRO A 1 201 ? 36.187 0.741 2.444 1.00 36.31 201 PRO A CA 1
ATOM 1517 C C . PRO A 1 201 ? 37.473 0.154 1.837 1.00 36.31 201 PRO A C 1
ATOM 1519 O O . PRO A 1 201 ? 38.181 -0.638 2.457 1.00 36.31 201 PRO A O 1
ATOM 1522 N N . LYS A 1 202 ? 37.769 0.580 0.603 1.00 34.72 202 LYS A N 1
ATOM 1523 C CA . LYS A 1 202 ? 38.992 0.275 -0.154 1.00 34.72 202 LYS A CA 1
ATOM 1524 C C . LYS A 1 202 ? 40.237 0.824 0.553 1.00 34.72 202 LYS A C 1
ATOM 1526 O O . LYS A 1 202 ? 40.277 1.998 0.913 1.00 34.72 202 LYS A O 1
ATOM 1531 N N . MET A 1 203 ? 41.262 -0.017 0.661 1.00 30.92 203 MET A N 1
ATOM 1532 C CA . MET A 1 203 ? 42.628 0.359 1.023 1.00 30.92 203 MET A CA 1
ATOM 1533 C C . MET A 1 203 ? 43.381 0.840 -0.225 1.00 30.92 203 MET A C 1
ATOM 1535 O O . MET A 1 203 ? 43.377 0.169 -1.258 1.00 30.92 203 MET A O 1
ATOM 1539 N N . SER A 1 204 ? 43.999 2.012 -0.109 1.00 37.41 204 SER A N 1
ATOM 1540 C CA . SER A 1 204 ? 45.023 2.539 -1.015 1.00 37.41 204 SER A CA 1
ATOM 1541 C C . SER A 1 204 ? 46.369 1.834 -0.810 1.00 37.41 204 SER A C 1
ATOM 1543 O O . SER A 1 204 ? 46.568 1.237 0.247 1.00 37.41 204 SER A O 1
ATOM 1545 N N . GLN A 1 205 ? 47.280 2.074 -1.769 1.00 35.38 205 GLN A N 1
ATOM 1546 C CA . GLN A 1 205 ? 48.759 1.999 -1.735 1.00 35.38 205 GLN A CA 1
ATOM 1547 C C . GLN A 1 205 ? 49.422 0.873 -2.544 1.00 35.38 205 GLN A C 1
ATOM 1549 O O . GLN A 1 205 ? 48.780 -0.153 -2.786 1.00 35.38 205 GLN A O 1
ATOM 1554 N N . PRO A 1 206 ? 50.685 1.051 -3.000 1.00 52.56 206 PRO A N 1
ATOM 1555 C CA . PRO A 1 206 ? 51.706 2.061 -2.630 1.00 52.56 206 PRO A CA 1
ATOM 1556 C C . PRO A 1 206 ? 51.677 3.382 -3.406 1.00 52.56 206 PRO A C 1
ATOM 1558 O O . PRO A 1 206 ? 51.528 3.352 -4.646 1.00 52.56 206 PRO A O 1
#

Foldseek 3Di:
DVVLVVCVVVVPPAAEEEPVDDDPSVVSGPYYQYDDPPDDPVVRVVSSCVRVVDDDDPDDDDDDDLFDAQPPDDLPPAAEEEEQDDPDPPQGDDLVVQAVVPVVPPPGAYEYEDEDPDDRDHDPSYHYCYVPDDPRNVSNCVQSHQWYWYGDDDPDDDRDDTDTDGDPDDPDPDDDDDPDDDDDDDDDDDDDDDPDDDDDDDDDDD

Secondary structure (DSSP, 8-state):
-HHHHHHHHTT-S--EEETT--TTGGGG-SEEE---TTS-HHHHHHHHHHHTT----S----PPP--PPPTT----S-EEEEE---SSTT-SPPHHHHHHHHHHTTTSEEEE-S--SSPP---TTEEE-TT---HH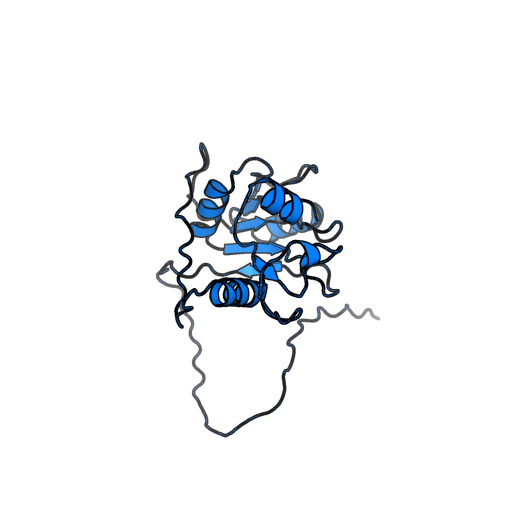HHHHHHHH-SEEEEE---SSS-TT-EEEEPPS-------------------------------PPPPP--

pLDDT: mean 71.74, std 24.32, range [24.39, 94.56]